Protein AF-A0A7X9XEC8-F1 (afdb_monomer)

Secondary structure (DSSP, 8-state):
------------------S------------THHHHHHHHHHTT-HHHHHHHHHHHHHHHHTTSTTTTTEEEEEEEETTEEEEEEEE-STTHHHHS-EEEEEEEE--GGGTT-SSHHHHHHHHHHTT--EEEEEEEEEEEETTEEEEEEEEEEEEEEPPPPPPPPP---EE-TTSS-EE--------

Mean predicted aligned error: 15.61 Å

Foldseek 3Di:
DDDDDDPPPPPPDPDDDPPPDPDDPDPDDDPCLVVVLVVCVVVVVPVVSVVSVVVVQVVQQQPPPPPPQKGWHWDQDPVGIDIDMDGNDPCQCVQFPKDKDWAWDDDPVCVVDPDVVVVLVCCQLVQHKDKIWTQWMWMTGHVHTPDIDGGRGIDIDGHDDDDDDDFDWDDDPPDPDIDRDDDDRPD

Sequence (187 aa):
MLKKKSSDQIAKNNIFGNHNINVQNSNITINKGMDEILELARNGNNESALRKIGMFQRSFTVMHPLYPYYKYNLKMNENGVSIGMTVNSKDALEKYPPHGKIRFKIPDEYKWAENFQELIRYGYEKQVAIELKAEYIKLWLGDYLVQDINDISKVKIIPKKFPDPIPMRFEFENTPFALKYLEMGLS

Nearest PDB structures (foldseek):
  1qm6-assembly1_A  TM=6.866E-01  e=5.985E+00  Clostridium perfringens
  7a0v-assembly1_C  TM=3.350E-01  e=2.312E+00  Homo sapiens
  8bek-assembly1_B  TM=2.905E-01  e=5.008E+00  Influenza A virus (A/Zhejiang/DTID-ZJU01/2013(H7N9))

Solvent-accessible surface area (backbone atoms only — not comparable to full-atom values): 11787 Å² total; per-residue (Å²): 138,83,84,79,79,79,85,78,81,72,81,80,78,86,76,85,65,88,91,76,68,88,80,70,90,72,83,78,82,79,78,60,68,60,60,54,34,54,51,29,45,74,70,68,39,49,68,63,22,50,53,50,52,54,50,51,52,55,55,52,22,61,65,32,91,57,46,77,30,32,27,40,42,81,47,76,55,98,93,43,78,44,81,47,75,44,82,61,42,86,62,27,56,75,73,29,39,76,48,72,52,73,43,71,49,80,50,79,94,55,63,86,45,93,46,72,65,52,49,53,49,50,20,41,65,69,69,36,70,45,80,35,30,29,54,32,42,36,34,27,41,39,94,46,77,76,43,80,46,66,70,41,80,71,43,75,49,72,48,73,77,77,78,81,82,71,86,42,73,50,72,48,89,97,51,98,56,64,49,68,70,65,86,80,76,77,127

pLDDT: mean 76.74, std 17.89, range [33.16, 93.0]

Structure (mmCIF, N/CA/C/O backbone):
data_AF-A0A7X9XEC8-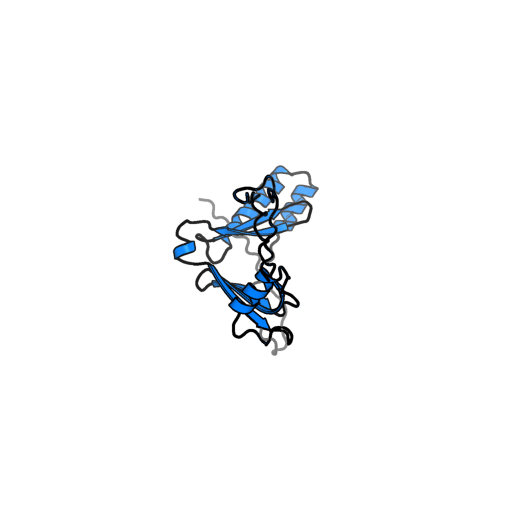F1
#
_entry.id   AF-A0A7X9XEC8-F1
#
loop_
_atom_site.group_PDB
_atom_site.id
_atom_site.type_symbol
_atom_site.label_atom_id
_atom_site.label_alt_id
_atom_site.label_comp_id
_atom_site.label_asym_id
_atom_site.label_entity_id
_atom_site.label_seq_id
_atom_site.pdbx_PDB_ins_code
_atom_site.Cartn_x
_atom_site.Cartn_y
_atom_site.Cartn_z
_atom_site.occupancy
_atom_site.B_iso_or_equiv
_atom_site.auth_seq_id
_atom_site.auth_comp_id
_atom_site.auth_asym_id
_atom_site.auth_atom_id
_atom_site.pdbx_PDB_model_num
ATOM 1 N N . MET A 1 1 ? -20.332 7.739 46.788 1.00 35.00 1 MET A N 1
ATOM 2 C CA . MET A 1 1 ? -19.468 6.805 46.028 1.00 35.00 1 MET A CA 1
ATOM 3 C C . MET A 1 1 ? -20.294 5.592 45.615 1.00 35.00 1 MET A C 1
ATOM 5 O O . MET A 1 1 ? -20.580 4.748 46.452 1.00 35.00 1 MET A O 1
ATOM 9 N N . LEU A 1 2 ? -20.740 5.533 44.358 1.00 34.62 2 LEU A N 1
ATOM 10 C CA . LEU A 1 2 ? -21.538 4.426 43.817 1.00 34.62 2 LEU A CA 1
ATOM 11 C C . LEU A 1 2 ? -20.612 3.482 43.040 1.00 34.62 2 LEU A C 1
ATOM 13 O O . LEU A 1 2 ? -20.071 3.857 42.001 1.00 34.62 2 LEU A O 1
ATOM 17 N N . LYS A 1 3 ? -20.397 2.268 43.563 1.00 33.16 3 LYS A N 1
ATOM 18 C CA . LYS A 1 3 ? -19.651 1.206 42.875 1.00 33.16 3 LYS A CA 1
ATOM 19 C C . LYS A 1 3 ? -20.450 0.742 41.652 1.00 33.16 3 LYS A C 1
ATOM 21 O O . LYS A 1 3 ? -21.505 0.129 41.791 1.00 33.16 3 LYS A O 1
ATOM 26 N N . LYS A 1 4 ? -19.931 1.024 40.456 1.00 34.22 4 LYS A N 1
ATOM 27 C CA . LYS A 1 4 ? -20.393 0.456 39.183 1.00 34.22 4 LYS A CA 1
ATOM 28 C C . LYS A 1 4 ? -20.091 -1.050 39.203 1.00 34.22 4 LYS A C 1
ATOM 30 O O . LYS A 1 4 ? -18.925 -1.432 39.212 1.00 34.22 4 LYS A O 1
ATOM 35 N N . LYS A 1 5 ? -21.121 -1.901 39.253 1.00 36.81 5 LYS A N 1
ATOM 36 C CA . LYS A 1 5 ? -20.983 -3.339 38.967 1.00 36.81 5 LYS A CA 1
ATOM 37 C C . LYS A 1 5 ? -20.614 -3.481 37.485 1.00 36.81 5 LYS A C 1
ATOM 39 O O . LYS A 1 5 ? -21.394 -3.036 36.645 1.00 36.81 5 LYS A O 1
ATOM 44 N N . SER A 1 6 ? -19.444 -4.048 37.171 1.00 34.88 6 SER A N 1
ATOM 45 C CA . SER A 1 6 ? -19.169 -4.522 35.810 1.00 34.88 6 SER A CA 1
ATOM 46 C C . SER A 1 6 ? -20.078 -5.720 35.550 1.00 34.88 6 SER A C 1
ATOM 48 O O . SER A 1 6 ? -20.218 -6.614 36.385 1.00 34.88 6 SER A O 1
ATOM 50 N N . SER A 1 7 ? -20.787 -5.690 34.429 1.00 39.41 7 SER A N 1
ATOM 51 C CA . SER A 1 7 ? -21.575 -6.815 33.945 1.00 39.41 7 SER A CA 1
ATOM 52 C C . SER A 1 7 ? -20.725 -7.597 32.950 1.00 39.41 7 SER A C 1
ATOM 54 O O . SER A 1 7 ? -20.981 -7.560 31.748 1.00 39.41 7 SER A O 1
ATOM 56 N N . ASP A 1 8 ? -19.695 -8.278 33.443 1.00 40.09 8 ASP A N 1
ATOM 57 C CA . ASP A 1 8 ? -18.980 -9.270 32.646 1.00 40.09 8 ASP A CA 1
ATOM 58 C C . ASP A 1 8 ? -19.820 -10.551 32.650 1.00 40.09 8 ASP A C 1
ATOM 60 O O . ASP A 1 8 ? -19.743 -11.377 33.562 1.00 40.09 8 ASP A O 1
ATOM 64 N N . GLN A 1 9 ? -20.696 -10.705 31.653 1.00 42.59 9 GLN A N 1
ATOM 65 C CA . GLN A 1 9 ? -21.304 -12.005 31.374 1.00 42.59 9 GLN A CA 1
ATOM 66 C C . GLN A 1 9 ? -20.237 -12.906 30.750 1.00 42.59 9 GLN A C 1
ATOM 68 O O . GLN A 1 9 ? -20.087 -12.984 29.534 1.00 42.59 9 GLN A O 1
ATOM 73 N N . ILE A 1 10 ? -19.490 -13.594 31.609 1.00 41.97 10 ILE A N 1
ATOM 74 C CA . ILE A 1 10 ? -18.672 -14.740 31.223 1.00 41.97 10 ILE A CA 1
ATOM 75 C C . ILE A 1 10 ? -19.655 -15.861 30.877 1.00 41.97 10 ILE A C 1
ATOM 77 O O . ILE A 1 10 ? -20.313 -16.409 31.765 1.00 41.97 10 ILE A O 1
ATOM 81 N N . ALA A 1 11 ? -19.800 -16.184 29.592 1.00 43.31 11 ALA A N 1
ATOM 82 C CA . ALA A 1 11 ? -20.536 -17.372 29.181 1.00 43.31 11 ALA A CA 1
ATOM 83 C C . ALA A 1 11 ? -19.822 -18.601 29.770 1.00 43.31 11 ALA A C 1
ATOM 85 O O . ALA A 1 11 ? -18.741 -18.980 29.324 1.00 43.31 11 ALA A O 1
ATOM 86 N N . LYS A 1 12 ? -20.399 -19.197 30.820 1.00 41.94 12 LYS A N 1
ATOM 87 C CA . LYS A 1 12 ? -19.918 -20.466 31.370 1.00 41.94 12 LYS A CA 1
ATOM 88 C C . LYS A 1 12 ? -20.235 -21.564 30.363 1.00 41.94 12 LYS A C 1
ATOM 90 O O . LYS A 1 12 ? -21.397 -21.890 30.137 1.00 41.94 12 LYS A O 1
ATOM 95 N N . ASN A 1 13 ? -19.194 -22.099 29.740 1.00 46.06 13 ASN A N 1
ATOM 96 C CA . ASN A 1 13 ? -19.307 -23.221 28.826 1.00 46.06 13 ASN A CA 1
ATOM 97 C C . ASN A 1 13 ? -19.502 -24.506 29.657 1.00 46.06 13 ASN A C 1
ATOM 99 O O . ASN A 1 13 ? -18.580 -24.934 30.342 1.00 46.06 13 ASN A O 1
ATOM 103 N N . ASN A 1 14 ? -20.705 -25.088 29.646 1.00 46.88 14 ASN A N 1
ATOM 104 C CA . ASN A 1 14 ? -21.060 -26.287 30.430 1.00 46.88 14 ASN A CA 1
ATOM 105 C C . ASN A 1 14 ? -20.796 -27.603 29.668 1.00 46.88 14 ASN A C 1
ATOM 107 O O . ASN A 1 14 ? -21.451 -28.615 29.918 1.00 46.88 14 ASN A O 1
ATOM 111 N N . ILE A 1 15 ? -19.867 -27.605 28.711 1.00 52.38 15 ILE A N 1
ATOM 112 C CA . ILE A 1 15 ? -19.540 -28.805 27.935 1.00 52.38 15 ILE A CA 1
ATOM 113 C C . ILE A 1 15 ? -18.478 -29.608 28.694 1.00 52.38 15 ILE A C 1
ATOM 115 O O . ILE A 1 15 ? -17.302 -29.247 28.711 1.00 52.38 15 ILE A O 1
ATOM 119 N N . PHE A 1 16 ? -18.891 -30.715 29.313 1.00 49.00 16 PHE A N 1
ATOM 120 C CA . PHE A 1 16 ? -17.976 -31.727 29.840 1.00 49.00 16 PHE A CA 1
ATOM 121 C C . PHE A 1 16 ? -17.452 -32.580 28.676 1.00 49.00 16 PHE A C 1
ATOM 123 O O . PHE A 1 16 ? -18.209 -33.309 28.038 1.00 49.00 16 PHE A O 1
ATOM 130 N N . GLY A 1 17 ? -16.163 -32.447 28.359 1.00 47.16 17 GLY A N 1
ATOM 131 C CA . GLY A 1 17 ? -15.502 -33.224 27.309 1.00 47.16 17 GLY A CA 1
ATOM 132 C C . GLY A 1 17 ? -15.062 -34.613 27.783 1.00 47.16 17 GLY A C 1
ATOM 133 O O . GLY A 1 17 ? -14.639 -34.787 28.924 1.00 47.16 17 GLY A O 1
ATOM 134 N N . ASN A 1 18 ? -15.082 -35.598 26.882 1.00 53.59 18 ASN A N 1
ATOM 135 C CA . ASN A 1 18 ? -14.567 -36.953 27.118 1.00 53.59 18 ASN A CA 1
ATOM 136 C C . ASN A 1 18 ? -13.027 -37.004 27.054 1.00 53.59 18 ASN A C 1
ATOM 138 O O . ASN A 1 18 ? -12.473 -37.592 26.131 1.00 53.59 18 ASN A O 1
ATOM 142 N N . HIS A 1 19 ? -12.340 -36.366 28.009 1.00 52.84 19 HIS A N 1
ATOM 143 C CA . HIS A 1 19 ? -10.893 -36.483 28.293 1.00 52.84 19 HIS A CA 1
ATOM 144 C C . HIS A 1 19 ? -9.895 -36.305 27.118 1.00 52.84 19 HIS A C 1
ATOM 146 O O . HIS A 1 19 ? -8.706 -36.527 27.306 1.00 52.84 19 HIS A O 1
ATOM 152 N N . ASN A 1 20 ? -10.336 -35.854 25.938 1.00 50.16 20 ASN A N 1
ATOM 153 C CA . ASN A 1 20 ? -9.499 -35.698 24.736 1.00 50.16 20 ASN A CA 1
ATOM 154 C C . ASN A 1 20 ? -9.638 -34.323 24.056 1.00 50.16 20 ASN A C 1
ATOM 156 O O . ASN A 1 20 ? -9.248 -34.147 22.904 1.00 50.16 20 ASN A O 1
ATOM 160 N N . ILE A 1 21 ? -10.200 -33.332 24.753 1.00 47.94 21 ILE A N 1
ATOM 161 C CA . ILE A 1 21 ? -10.372 -31.974 24.226 1.00 47.94 21 ILE A CA 1
ATOM 162 C C . ILE A 1 21 ? -9.407 -31.057 24.971 1.00 47.94 21 ILE A C 1
ATOM 164 O O . ILE A 1 21 ? -9.593 -30.773 26.152 1.00 47.94 21 ILE A O 1
ATOM 168 N N . ASN A 1 22 ? -8.370 -30.594 24.275 1.00 46.25 22 ASN A N 1
ATOM 169 C CA . ASN A 1 22 ? -7.523 -29.505 24.742 1.00 46.25 22 ASN A CA 1
ATOM 170 C C . ASN A 1 22 ? -8.367 -28.220 24.702 1.00 46.25 22 ASN A C 1
ATOM 172 O O . ASN A 1 22 ? -8.530 -27.610 23.644 1.00 46.25 22 ASN A O 1
ATOM 176 N N . VAL A 1 23 ? -9.006 -27.873 25.823 1.00 49.38 23 VAL A N 1
ATOM 177 C CA . VAL A 1 23 ? -9.825 -26.661 25.938 1.00 49.38 23 VAL A CA 1
ATOM 178 C C . VAL A 1 23 ? -8.883 -25.463 25.913 1.00 49.38 23 VAL A C 1
ATOM 180 O O . VAL A 1 23 ? -8.323 -25.062 26.931 1.00 49.38 23 VAL A O 1
ATOM 183 N N . GLN A 1 24 ? -8.686 -24.893 24.727 1.00 49.34 24 GLN A N 1
ATOM 184 C CA . GLN A 1 24 ? -8.071 -23.582 24.606 1.00 49.34 24 GLN A CA 1
ATOM 185 C C . GLN A 1 24 ? -9.041 -22.549 25.182 1.00 49.34 24 GLN A C 1
ATOM 187 O O . GLN A 1 24 ? -10.206 -22.492 24.789 1.00 49.34 24 GLN A O 1
ATOM 192 N N . ASN A 1 25 ? -8.561 -21.732 26.121 1.00 40.31 25 ASN A N 1
ATOM 193 C CA . ASN A 1 25 ? -9.282 -20.570 26.634 1.00 40.31 25 ASN A CA 1
ATOM 194 C C . ASN A 1 25 ? -9.458 -19.539 25.509 1.00 40.31 25 ASN A C 1
ATOM 196 O O . ASN A 1 25 ? -8.691 -18.586 25.388 1.00 40.31 25 ASN A O 1
ATOM 200 N N . SER A 1 26 ? -10.457 -19.738 24.655 1.00 40.81 26 SER A N 1
ATOM 201 C CA . SER A 1 26 ? -10.857 -18.755 23.658 1.00 40.81 26 SER A CA 1
ATOM 202 C C . SER A 1 26 ? -11.708 -17.685 24.338 1.00 40.81 26 SER A C 1
ATOM 204 O O . SER A 1 26 ? -12.857 -17.926 24.703 1.00 40.81 26 SER A O 1
ATOM 206 N N . ASN A 1 27 ? -11.157 -16.483 24.500 1.00 41.94 27 ASN A N 1
ATOM 207 C CA . ASN A 1 27 ? -11.950 -15.309 24.853 1.00 41.94 27 ASN A CA 1
ATOM 208 C C . ASN A 1 27 ? -12.771 -14.888 23.628 1.00 41.94 27 ASN A C 1
ATOM 210 O O . ASN A 1 27 ? -12.276 -14.195 22.742 1.00 41.94 27 ASN A O 1
ATOM 214 N N . ILE A 1 28 ? -14.028 -15.327 23.563 1.00 46.12 28 ILE A N 1
ATOM 215 C CA . ILE A 1 28 ? -14.977 -14.876 22.542 1.00 46.12 28 ILE A CA 1
ATOM 216 C C . ILE A 1 28 ? -15.564 -13.541 23.007 1.00 46.12 28 ILE A C 1
ATOM 218 O O . ILE A 1 28 ? -16.459 -13.495 23.850 1.00 46.12 28 ILE A O 1
ATOM 222 N N . THR A 1 29 ? -15.064 -12.433 22.463 1.00 46.38 29 THR A N 1
ATOM 223 C CA . THR A 1 29 ? -15.676 -11.115 22.663 1.00 46.38 29 THR A CA 1
ATOM 224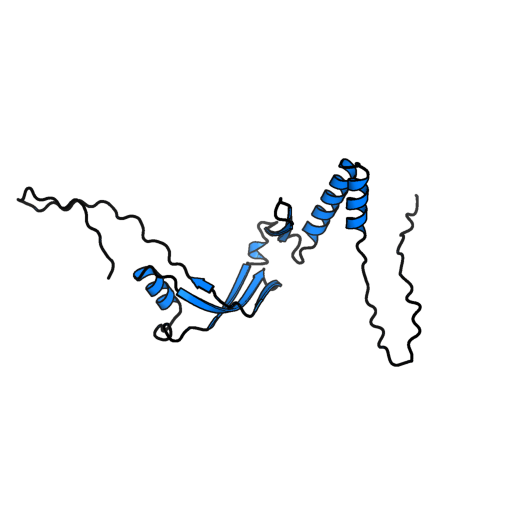 C C . THR A 1 29 ? -16.834 -10.941 21.682 1.00 46.38 29 THR A C 1
ATOM 226 O O . THR A 1 29 ? -16.629 -10.632 20.511 1.00 46.38 29 THR A O 1
ATOM 229 N N . ILE A 1 30 ? -18.068 -11.136 22.152 1.00 51.50 30 ILE A N 1
ATOM 230 C CA . ILE A 1 30 ? -19.276 -10.869 21.359 1.00 51.50 30 ILE A CA 1
ATOM 231 C C . ILE A 1 30 ? -19.538 -9.359 21.371 1.00 51.50 30 ILE A C 1
ATOM 233 O O . ILE A 1 30 ? -19.954 -8.797 22.385 1.00 51.50 30 ILE A O 1
ATOM 237 N N . ASN A 1 31 ? -19.294 -8.687 20.246 1.00 56.56 31 ASN A N 1
ATOM 238 C CA . ASN A 1 31 ? -19.542 -7.255 20.113 1.00 56.56 31 ASN A CA 1
ATOM 239 C C . ASN A 1 31 ? -21.019 -6.986 19.766 1.00 56.56 31 ASN A C 1
ATOM 241 O O . ASN A 1 31 ? -21.389 -6.952 18.598 1.00 56.56 31 ASN A O 1
ATOM 245 N N . LYS A 1 32 ? -21.859 -6.774 20.788 1.00 63.31 32 LYS A N 1
ATOM 246 C CA . LYS A 1 32 ? -23.290 -6.427 20.636 1.00 63.31 32 LYS A CA 1
ATOM 247 C C . LYS A 1 32 ? -23.544 -4.962 20.246 1.00 63.31 32 LYS A C 1
ATOM 249 O O . LYS A 1 32 ? -24.689 -4.551 20.091 1.00 63.31 32 LYS A O 1
ATOM 254 N N . GLY A 1 33 ? -22.495 -4.149 20.101 1.00 70.38 33 GLY A N 1
ATOM 255 C CA . GLY A 1 33 ? -22.638 -2.710 19.868 1.00 70.38 33 GLY A CA 1
ATOM 256 C C . GLY A 1 33 ? -23.338 -2.363 18.552 1.00 70.38 33 GLY A C 1
ATOM 257 O O . GLY A 1 33 ? -24.011 -1.338 18.481 1.00 70.38 33 GLY A O 1
ATOM 258 N N . MET A 1 34 ? -23.212 -3.216 17.529 1.00 76.19 34 MET A N 1
ATOM 259 C CA . MET A 1 34 ? -23.881 -3.005 16.242 1.00 76.19 34 MET A CA 1
ATOM 260 C C . MET A 1 34 ? -25.388 -3.282 16.326 1.00 76.19 34 MET A C 1
ATOM 262 O O . MET A 1 34 ? -26.175 -2.505 15.791 1.00 76.19 34 MET A O 1
ATOM 266 N N . ASP A 1 35 ? -25.796 -4.325 17.051 1.00 81.62 35 ASP A N 1
ATOM 267 C CA . ASP A 1 35 ? -27.211 -4.673 17.224 1.00 81.62 35 ASP A CA 1
ATOM 268 C C . ASP A 1 35 ? -27.973 -3.550 17.937 1.00 81.62 35 ASP A C 1
ATOM 270 O O . ASP A 1 35 ? -29.056 -3.159 17.507 1.00 81.62 35 ASP A O 1
ATOM 274 N N . GLU A 1 36 ? -27.360 -2.946 18.959 1.00 83.81 36 GLU A N 1
ATOM 275 C CA . GLU A 1 36 ? -27.936 -1.798 19.669 1.00 83.81 36 GLU A CA 1
ATOM 276 C C . GLU A 1 36 ? -28.083 -0.555 18.774 1.00 83.81 36 GLU A C 1
ATOM 278 O O . GLU A 1 36 ? -29.041 0.205 18.916 1.00 83.81 36 GLU A O 1
ATOM 283 N N . ILE A 1 37 ? -27.140 -0.316 17.855 1.00 85.19 37 ILE A N 1
ATOM 284 C CA . ILE A 1 37 ? -27.237 0.788 16.886 1.00 85.19 37 ILE A CA 1
ATOM 285 C C . ILE A 1 37 ? -28.407 0.540 15.928 1.00 85.19 37 ILE A C 1
ATOM 287 O O . ILE A 1 37 ? -29.194 1.455 15.674 1.00 85.19 37 ILE A O 1
ATOM 291 N N . LEU A 1 38 ? -28.537 -0.691 15.423 1.00 85.06 38 LEU A N 1
ATOM 292 C CA . LEU A 1 38 ? -29.616 -1.083 14.516 1.00 85.06 38 LEU A CA 1
ATOM 293 C C . LEU A 1 38 ? -30.987 -1.004 15.194 1.00 85.06 38 LEU A C 1
ATOM 295 O O . LEU A 1 38 ? -31.946 -0.548 14.576 1.00 85.06 38 LEU A O 1
ATOM 299 N N . GLU A 1 39 ? -31.088 -1.402 16.460 1.00 89.62 39 GLU A N 1
ATOM 300 C CA . GLU A 1 39 ? -32.323 -1.305 17.240 1.00 89.62 39 GLU A CA 1
ATOM 301 C C . GLU A 1 39 ? -32.741 0.156 17.469 1.00 89.62 39 GLU A C 1
ATOM 303 O O . GLU A 1 39 ? -33.892 0.516 17.226 1.00 89.62 39 GLU A O 1
ATOM 308 N N . LEU A 1 40 ? -31.801 1.032 17.845 1.00 88.88 40 LEU A N 1
ATOM 309 C CA . LEU A 1 40 ? -32.074 2.465 18.006 1.00 88.88 40 LEU A CA 1
ATOM 310 C C . LEU A 1 40 ? -32.531 3.123 16.699 1.00 88.88 40 LEU A C 1
ATOM 312 O O . LEU A 1 40 ? -33.451 3.940 16.727 1.00 88.88 40 LEU A O 1
ATOM 316 N N . ALA A 1 41 ? -31.926 2.748 15.569 1.00 85.81 41 ALA A N 1
ATOM 317 C CA . ALA A 1 41 ? -32.325 3.234 14.252 1.00 85.81 41 ALA A CA 1
ATOM 318 C C . ALA A 1 41 ? -33.727 2.735 13.856 1.00 85.81 41 ALA A C 1
ATOM 320 O O . ALA A 1 41 ? -34.554 3.525 13.405 1.00 85.81 41 ALA A O 1
ATOM 321 N N . ARG A 1 42 ? -34.034 1.447 14.082 1.00 89.69 42 ARG A N 1
ATOM 322 C CA . ARG A 1 42 ? -35.371 0.869 13.834 1.00 89.69 42 ARG A CA 1
ATOM 323 C C . ARG A 1 42 ? -36.460 1.534 14.672 1.00 89.69 42 ARG A C 1
ATOM 325 O O . ARG A 1 42 ? -37.563 1.738 14.179 1.00 89.69 42 ARG A O 1
ATOM 332 N N . ASN A 1 43 ? -36.131 1.916 15.902 1.00 92.75 43 ASN A N 1
ATOM 333 C CA . ASN A 1 43 ? -37.042 2.601 16.817 1.00 92.75 43 ASN A CA 1
ATOM 334 C C . ASN A 1 43 ? -37.151 4.118 16.548 1.00 92.75 43 ASN A C 1
ATOM 336 O O . ASN A 1 43 ? -37.761 4.836 17.337 1.00 92.75 43 ASN A O 1
ATOM 340 N N . GLY A 1 44 ? -36.536 4.632 15.473 1.00 90.62 44 GLY A N 1
ATOM 341 C CA . GLY A 1 44 ? -36.570 6.049 15.096 1.00 90.62 44 GLY A CA 1
ATOM 342 C C . GLY A 1 44 ? -35.710 6.973 15.967 1.00 90.62 44 GLY A C 1
ATOM 343 O O . GLY A 1 44 ? -35.713 8.188 15.766 1.00 90.62 44 GLY A O 1
ATOM 344 N N . ASN A 1 45 ? -34.934 6.435 16.915 1.00 93.00 45 ASN A N 1
ATOM 345 C CA . ASN A 1 45 ? -34.033 7.207 17.775 1.00 93.00 45 ASN A CA 1
ATOM 346 C C . ASN A 1 45 ? -32.685 7.454 17.078 1.00 93.00 45 ASN A C 1
ATOM 348 O O . ASN A 1 45 ? -31.623 6.971 17.490 1.00 93.00 45 ASN A O 1
ATOM 352 N N . ASN A 1 46 ? -32.748 8.228 15.996 1.00 89.31 46 ASN A N 1
ATOM 353 C CA . ASN A 1 46 ? -31.612 8.488 15.116 1.00 89.31 46 ASN A CA 1
ATOM 354 C C . ASN A 1 46 ? -30.463 9.206 15.840 1.00 89.31 46 ASN A C 1
ATOM 356 O O . ASN A 1 46 ? -29.300 8.888 15.609 1.00 89.31 46 ASN A O 1
ATOM 360 N N . GLU A 1 47 ? -30.761 10.124 16.763 1.00 90.88 47 GLU A N 1
ATOM 361 C CA . GLU A 1 47 ? -29.736 10.862 17.511 1.00 90.88 47 GLU A CA 1
ATOM 362 C C . GLU A 1 47 ? -28.881 9.931 18.388 1.00 90.88 47 GLU A C 1
ATOM 364 O O . GLU A 1 47 ? -27.647 9.996 18.376 1.00 90.88 47 GLU A O 1
ATOM 369 N N . SER A 1 48 ? -29.515 9.012 19.123 1.00 88.31 48 SER A N 1
ATOM 370 C CA . SER A 1 48 ? -28.777 8.059 19.961 1.00 88.31 48 SER A CA 1
ATOM 371 C C . SER A 1 48 ? -28.016 7.031 19.129 1.00 88.31 48 SER A C 1
ATOM 373 O O . SER A 1 48 ? -26.897 6.667 19.505 1.00 88.31 48 SER A O 1
ATOM 375 N N . ALA A 1 49 ? -28.581 6.602 17.996 1.00 87.06 49 ALA A N 1
ATOM 376 C CA . ALA A 1 49 ? -27.891 5.737 17.044 1.00 87.06 49 ALA A CA 1
ATOM 377 C C . ALA A 1 49 ? -26.621 6.420 16.502 1.00 87.06 49 ALA A C 1
ATOM 379 O O . ALA A 1 49 ? -25.529 5.858 16.601 1.00 87.06 49 ALA A O 1
ATOM 380 N N . LEU A 1 50 ? -26.726 7.673 16.043 1.00 87.06 50 LEU A N 1
ATOM 381 C CA . LEU A 1 50 ? -25.591 8.465 15.555 1.00 87.06 50 LEU A CA 1
ATOM 382 C C . LEU A 1 50 ? -24.525 8.687 16.632 1.00 87.06 50 LEU A C 1
ATOM 384 O O . LEU A 1 50 ? -23.330 8.553 16.362 1.00 87.06 50 LEU A O 1
ATOM 388 N N . ARG A 1 51 ? -24.927 8.963 17.879 1.00 89.75 51 ARG A N 1
ATOM 389 C CA . ARG A 1 51 ? -23.981 9.111 18.996 1.00 89.75 51 ARG A CA 1
ATOM 390 C C . ARG A 1 51 ? -23.174 7.832 19.226 1.00 89.75 51 ARG A C 1
ATOM 392 O O . ARG A 1 51 ? -21.957 7.910 19.414 1.00 89.75 51 ARG A O 1
ATOM 399 N N . LYS A 1 52 ? -23.826 6.663 19.195 1.00 87.75 52 LYS A N 1
ATOM 400 C CA . LYS A 1 52 ? -23.147 5.363 19.326 1.00 87.75 52 LYS A CA 1
ATOM 401 C C . LYS A 1 52 ? -22.234 5.070 18.136 1.00 87.75 52 LYS A C 1
ATOM 403 O O . LYS A 1 52 ? -21.108 4.636 18.362 1.00 87.75 52 LYS A O 1
ATOM 408 N N . ILE A 1 53 ? -22.653 5.386 16.909 1.00 86.38 53 ILE A N 1
ATOM 409 C CA . ILE A 1 53 ? -21.796 5.285 15.715 1.00 86.38 53 ILE A CA 1
ATOM 410 C C . ILE A 1 53 ? -20.541 6.153 15.879 1.00 86.38 53 ILE A C 1
ATOM 412 O O . ILE A 1 53 ? -19.428 5.679 15.664 1.00 86.38 53 ILE A O 1
ATOM 416 N N . GLY A 1 54 ? -20.686 7.395 16.349 1.00 86.62 54 GLY A N 1
ATOM 417 C CA . GLY A 1 54 ? -19.548 8.279 16.607 1.00 86.62 54 GLY A CA 1
ATOM 418 C C . GLY A 1 54 ? -18.612 7.759 17.704 1.00 86.62 54 GLY A C 1
ATOM 419 O O . GLY A 1 54 ? -17.393 7.903 17.605 1.00 86.62 54 GLY A O 1
ATOM 420 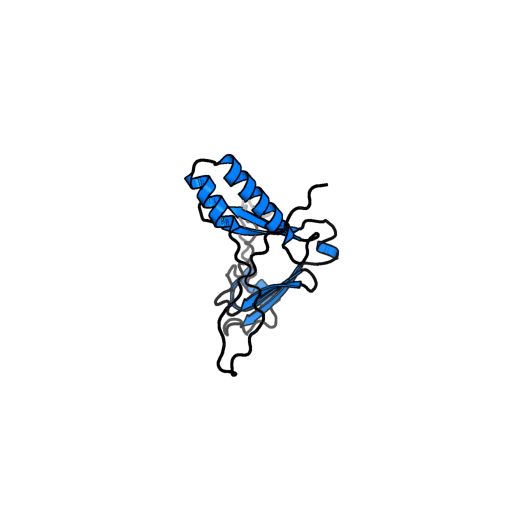N N . MET A 1 55 ? -19.150 7.121 18.750 1.00 87.06 55 MET A N 1
ATOM 421 C CA . MET A 1 55 ? -18.331 6.438 19.760 1.00 87.06 55 MET A CA 1
ATOM 422 C C . MET A 1 55 ? -17.566 5.262 19.156 1.00 87.06 55 MET A C 1
ATOM 424 O O . MET A 1 55 ? -16.360 5.165 19.367 1.00 87.06 55 MET A O 1
ATOM 428 N N . PHE A 1 56 ? -18.240 4.429 18.366 1.00 85.31 56 PHE A N 1
ATOM 429 C CA . PHE A 1 56 ? -17.619 3.313 17.664 1.00 85.31 56 PHE A CA 1
ATOM 430 C C . PHE A 1 56 ? -16.487 3.789 16.749 1.00 85.31 56 PHE A C 1
ATOM 432 O O . PHE A 1 56 ? -15.379 3.270 16.834 1.00 85.31 56 PHE A O 1
ATOM 439 N N . GLN A 1 57 ? -16.714 4.833 15.949 1.00 84.06 57 GLN A N 1
ATOM 440 C CA . GLN A 1 57 ? -15.696 5.395 15.062 1.00 84.06 57 GLN A CA 1
ATOM 441 C C . GLN A 1 57 ? -14.470 5.909 15.831 1.00 84.06 57 GLN A C 1
ATOM 443 O O . GLN A 1 57 ? -13.336 5.655 15.422 1.00 84.06 57 GLN A O 1
ATOM 448 N N . ARG A 1 58 ? -14.668 6.589 16.970 1.00 85.69 58 ARG A N 1
ATOM 449 C CA . ARG A 1 58 ? -13.560 7.045 17.829 1.00 85.69 58 ARG A CA 1
ATOM 450 C C . ARG A 1 58 ? -12.780 5.878 18.425 1.00 85.69 58 ARG A C 1
ATOM 452 O O . ARG A 1 58 ? -11.555 5.904 18.409 1.00 85.69 58 ARG A O 1
ATOM 459 N N . SER A 1 59 ? -13.473 4.852 18.912 1.00 85.75 59 SER A N 1
ATOM 460 C CA . SER A 1 59 ? -12.827 3.644 19.431 1.00 85.75 59 SER A CA 1
ATOM 461 C C . SER A 1 59 ? -12.052 2.911 18.338 1.00 85.75 59 SER A C 1
ATOM 463 O O . SER A 1 59 ? -10.910 2.531 18.556 1.00 85.75 59 SER A O 1
ATOM 465 N N . PHE A 1 60 ? -12.625 2.783 17.144 1.00 84.75 60 PHE A N 1
ATOM 466 C CA . PHE A 1 60 ? -11.975 2.156 15.997 1.00 84.75 60 PHE A CA 1
ATOM 467 C C . PHE A 1 60 ? -10.712 2.909 15.554 1.00 84.75 60 PHE A C 1
ATOM 469 O O . PHE A 1 60 ? -9.699 2.302 15.224 1.00 84.75 60 PHE A O 1
ATOM 476 N N . THR A 1 61 ? -10.741 4.242 15.615 1.00 84.88 61 THR A N 1
ATOM 477 C CA . THR A 1 61 ? -9.603 5.105 15.260 1.00 84.88 61 THR A CA 1
ATOM 478 C C . THR A 1 61 ? -8.344 4.760 16.063 1.00 84.88 61 THR A C 1
ATOM 480 O O . THR A 1 61 ? -7.250 4.705 15.499 1.00 84.88 61 THR A O 1
ATOM 483 N N . VAL A 1 62 ? -8.495 4.498 17.366 1.00 86.81 62 VAL A N 1
ATOM 484 C CA . VAL A 1 62 ? -7.376 4.235 18.288 1.00 86.81 62 VAL A CA 1
ATOM 485 C C . VAL A 1 62 ? -6.949 2.766 18.336 1.00 86.81 62 VAL A C 1
ATOM 487 O O . VAL A 1 62 ? -5.971 2.445 19.000 1.00 86.81 62 VAL A O 1
ATOM 490 N N . MET A 1 63 ? -7.650 1.872 17.630 1.00 86.75 63 MET A N 1
ATOM 491 C CA . MET A 1 63 ? -7.298 0.446 17.551 1.00 86.75 63 MET A CA 1
ATOM 492 C C . MET A 1 63 ? -6.100 0.166 16.637 1.00 86.75 63 MET A C 1
ATOM 494 O O . MET A 1 63 ? -5.654 -0.976 16.558 1.00 86.75 63 MET A O 1
ATOM 498 N N . HIS A 1 64 ? -5.574 1.173 15.932 1.00 87.31 64 HIS A N 1
ATOM 499 C CA . HIS A 1 64 ? -4.375 0.990 15.123 1.00 87.31 64 HIS A CA 1
ATOM 500 C C . HIS A 1 64 ? -3.184 0.605 16.021 1.00 87.31 64 HIS A C 1
ATOM 502 O O . HIS A 1 64 ? -2.909 1.332 16.976 1.00 87.31 64 HIS A O 1
ATOM 508 N N . PRO A 1 65 ? -2.422 -0.466 15.721 1.00 87.44 65 PRO A N 1
ATOM 509 C CA . PRO A 1 65 ? -1.331 -0.920 16.596 1.00 87.44 65 PRO A CA 1
ATOM 510 C C . PRO A 1 65 ? -0.234 0.120 16.843 1.00 87.44 65 PRO A C 1
ATOM 512 O O . PRO A 1 65 ? 0.388 0.132 17.897 1.00 87.44 65 PRO A O 1
ATOM 515 N N . LEU A 1 66 ? -0.029 1.024 15.881 1.00 89.19 66 LEU A N 1
ATOM 516 C CA . LEU A 1 66 ? 0.890 2.165 15.989 1.00 89.19 66 LEU A CA 1
ATOM 517 C C . LEU A 1 66 ? 0.236 3.473 16.479 1.00 89.19 66 LEU A C 1
ATOM 519 O O . LEU A 1 66 ? 0.772 4.553 16.233 1.00 89.19 66 LEU A O 1
ATOM 523 N N . TYR A 1 67 ? -0.931 3.434 17.122 1.00 88.31 67 TYR A N 1
ATOM 524 C CA . TYR A 1 67 ? -1.482 4.622 17.782 1.00 88.31 67 TYR A CA 1
ATOM 525 C C . TYR A 1 67 ? -0.543 5.061 18.933 1.00 88.31 67 TYR A C 1
ATOM 527 O O . TYR A 1 67 ? -0.068 4.200 19.671 1.00 88.31 67 TYR A O 1
ATOM 535 N N . PRO A 1 68 ? -0.233 6.364 19.121 1.00 91.00 68 PRO A N 1
ATOM 536 C CA . PRO A 1 68 ? -0.884 7.547 18.548 1.00 91.00 68 PRO A CA 1
ATOM 537 C C . PRO A 1 68 ? -0.323 8.045 17.207 1.00 91.00 68 PRO A C 1
ATOM 539 O O . PRO A 1 68 ? -0.804 9.063 16.712 1.00 91.00 68 PRO A O 1
ATOM 542 N N . TYR A 1 69 ? 0.666 7.378 16.609 1.00 91.50 69 TYR A N 1
ATOM 543 C CA . TYR A 1 69 ? 1.352 7.835 15.391 1.00 91.50 69 TYR A CA 1
ATOM 544 C C . TYR A 1 69 ? 0.532 7.626 14.120 1.00 91.50 69 TYR A C 1
ATOM 546 O O . TYR A 1 69 ? 0.498 8.496 13.251 1.00 91.50 69 TYR A O 1
ATOM 554 N N . TYR A 1 70 ? -0.168 6.498 14.038 1.00 89.81 70 TYR A N 1
ATOM 555 C CA . TYR A 1 70 ? -1.099 6.181 12.959 1.00 89.81 70 TYR A CA 1
ATOM 556 C C . TYR A 1 70 ? -2.476 5.895 13.536 1.00 89.81 70 TYR A C 1
ATOM 558 O O . TYR A 1 70 ? -2.609 5.412 14.661 1.00 89.81 70 TYR A O 1
ATOM 566 N N . LYS A 1 71 ? -3.509 6.198 12.753 1.00 90.50 71 LYS A N 1
ATOM 567 C CA . LYS A 1 71 ? -4.896 5.919 13.114 1.00 90.50 71 LYS A CA 1
ATOM 568 C C . LYS A 1 71 ? -5.665 5.340 11.941 1.00 90.50 71 LYS A C 1
ATOM 570 O O . LYS A 1 71 ? -5.413 5.702 10.786 1.00 90.50 71 LYS A O 1
ATOM 575 N N . TYR A 1 72 ? -6.637 4.490 12.249 1.00 88.44 72 TYR A N 1
ATOM 576 C CA . TYR A 1 72 ? -7.629 4.098 11.259 1.00 88.44 72 TYR A CA 1
ATOM 577 C C . TYR A 1 72 ? -8.627 5.234 11.034 1.00 88.44 72 TYR A C 1
ATOM 579 O O . TYR A 1 72 ? -8.956 5.992 11.945 1.00 88.44 72 TYR A O 1
ATOM 587 N N . ASN A 1 73 ? -9.122 5.344 9.807 1.00 84.69 73 ASN A N 1
ATOM 588 C CA . ASN A 1 73 ? -10.195 6.246 9.433 1.00 84.69 73 ASN A CA 1
ATOM 589 C C . ASN A 1 73 ? -11.287 5.436 8.746 1.00 84.69 73 ASN A C 1
ATOM 591 O O . ASN A 1 73 ? -11.072 4.875 7.675 1.00 84.69 73 ASN A O 1
ATOM 595 N N . LEU A 1 74 ? -12.456 5.371 9.366 1.00 83.19 74 LEU A N 1
ATOM 596 C CA . LEU A 1 74 ? -13.590 4.657 8.814 1.00 83.19 74 LEU A CA 1
ATOM 597 C C . LEU A 1 74 ? -14.419 5.624 7.963 1.00 83.19 74 LEU A C 1
ATOM 599 O O . LEU A 1 74 ? -14.969 6.596 8.481 1.00 83.19 74 LEU A O 1
ATOM 603 N N . LYS A 1 75 ? -14.479 5.370 6.654 1.00 80.62 75 LYS A N 1
ATOM 604 C CA . LYS A 1 75 ? -15.255 6.153 5.688 1.00 80.62 75 LYS A CA 1
ATOM 605 C C . LYS A 1 75 ? -16.460 5.336 5.244 1.00 80.62 75 LYS A C 1
ATOM 607 O O . LYS A 1 75 ? -16.301 4.293 4.612 1.00 80.62 75 LYS A O 1
ATOM 612 N N . MET A 1 76 ? -17.650 5.824 5.572 1.00 78.12 76 MET A N 1
ATOM 613 C CA . MET A 1 76 ? -18.918 5.253 5.123 1.00 78.12 76 MET A CA 1
ATOM 614 C C . MET A 1 76 ? -19.435 6.070 3.935 1.00 78.12 76 MET A C 1
ATOM 616 O O . MET A 1 76 ? -19.471 7.298 4.011 1.00 78.12 76 MET A O 1
ATOM 620 N N . ASN A 1 77 ? -19.804 5.406 2.844 1.00 78.50 77 ASN A N 1
ATOM 621 C CA . ASN A 1 77 ? -20.472 6.004 1.691 1.00 78.50 77 ASN A CA 1
ATOM 622 C C . ASN A 1 77 ? -21.583 5.071 1.180 1.00 78.50 77 ASN A C 1
ATOM 624 O O . ASN A 1 77 ? -21.808 3.997 1.735 1.00 78.50 77 ASN A O 1
ATOM 628 N N . GLU A 1 78 ? -22.276 5.479 0.117 1.00 76.81 78 GLU A N 1
ATOM 629 C CA . GLU A 1 78 ? -23.365 4.698 -0.494 1.00 76.81 78 GLU A CA 1
ATOM 630 C C . GLU A 1 78 ? -22.912 3.312 -0.986 1.00 76.81 78 GLU A C 1
ATOM 632 O O . GLU A 1 78 ? -23.698 2.370 -0.995 1.00 76.81 78 GLU A O 1
ATOM 637 N N . ASN A 1 79 ? -21.626 3.161 -1.318 1.00 76.31 79 ASN A N 1
ATOM 638 C CA . ASN A 1 79 ? -21.029 1.908 -1.785 1.00 76.31 79 ASN A CA 1
ATOM 639 C C . ASN A 1 79 ? -20.535 1.009 -0.635 1.00 76.31 79 ASN A C 1
ATOM 641 O O . ASN A 1 79 ? -19.983 -0.062 -0.888 1.00 76.31 79 ASN A O 1
ATOM 645 N N . GLY A 1 80 ? -20.706 1.434 0.621 1.00 75.69 80 GLY A N 1
ATOM 646 C CA . GLY A 1 80 ? -20.364 0.665 1.812 1.00 75.69 80 GLY A CA 1
ATOM 647 C C . GLY A 1 80 ? -19.341 1.343 2.724 1.00 75.69 80 GLY A C 1
ATOM 648 O O . GLY A 1 80 ? -19.248 2.567 2.826 1.00 75.69 80 GLY A O 1
ATOM 649 N N . VAL A 1 81 ? -18.587 0.519 3.453 1.00 77.44 81 VAL A N 1
ATOM 650 C CA . VAL A 1 81 ? -17.616 0.973 4.456 1.00 77.44 81 VAL A CA 1
ATOM 651 C C . VAL A 1 81 ? -16.205 0.667 3.979 1.00 77.44 81 VAL A C 1
ATOM 653 O O . VAL A 1 81 ? -15.874 -0.473 3.669 1.00 77.44 81 VAL A O 1
ATOM 656 N N . SER A 1 82 ? -15.357 1.692 3.967 1.00 79.06 82 SER A N 1
ATOM 657 C CA . SER A 1 82 ? -13.928 1.569 3.693 1.00 79.06 82 SER A CA 1
ATOM 658 C C . SER A 1 82 ? -13.117 1.953 4.924 1.00 79.06 82 SER A C 1
ATOM 660 O O . SER A 1 82 ? -13.447 2.896 5.650 1.00 79.06 82 SER A O 1
ATOM 662 N N . ILE A 1 83 ? -12.041 1.207 5.161 1.00 81.06 83 ILE A N 1
ATOM 663 C CA . ILE A 1 83 ? -11.073 1.493 6.216 1.00 81.06 83 ILE A CA 1
ATOM 664 C C . ILE A 1 83 ? -9.853 2.119 5.549 1.00 81.06 83 ILE A C 1
ATOM 666 O O . ILE A 1 83 ? -9.154 1.479 4.769 1.00 81.06 83 ILE A O 1
ATOM 670 N N . GLY A 1 84 ? -9.620 3.392 5.841 1.00 81.25 84 GLY A N 1
ATOM 671 C CA . GLY A 1 84 ? -8.395 4.099 5.507 1.00 81.25 84 GLY A CA 1
ATOM 672 C C . GLY A 1 84 ? -7.432 4.140 6.688 1.00 81.25 84 GLY A C 1
ATOM 673 O O . GLY A 1 84 ? -7.798 3.882 7.835 1.00 81.25 84 GLY A O 1
ATOM 674 N N . MET A 1 85 ? -6.199 4.537 6.407 1.00 86.00 85 MET A N 1
ATOM 675 C CA . MET A 1 85 ? -5.170 4.808 7.405 1.00 86.00 85 MET A CA 1
ATOM 676 C C . MET A 1 85 ? -4.674 6.241 7.224 1.00 86.00 85 MET A C 1
ATOM 678 O O . MET A 1 85 ? -4.630 6.757 6.106 1.00 86.00 85 MET A O 1
ATOM 682 N N . THR A 1 86 ? -4.346 6.925 8.315 1.00 86.44 86 THR A N 1
ATOM 683 C CA . THR A 1 86 ? -3.830 8.296 8.253 1.00 86.44 86 THR A CA 1
ATOM 684 C C . THR A 1 86 ? -2.728 8.498 9.278 1.00 86.44 86 THR A C 1
ATOM 686 O O . THR A 1 86 ? -2.826 8.033 10.416 1.00 86.44 86 THR A O 1
ATOM 689 N N . VAL A 1 87 ? -1.691 9.222 8.863 1.00 89.69 87 VAL A N 1
ATOM 690 C CA . VAL A 1 87 ? -0.632 9.703 9.746 1.00 89.69 87 VAL A CA 1
ATOM 691 C C . VAL A 1 87 ? -1.239 10.702 10.729 1.00 89.69 87 VAL A C 1
ATOM 693 O O . VAL A 1 87 ? -1.902 11.658 10.328 1.00 89.69 87 VAL A O 1
ATOM 696 N N . ASN A 1 88 ? -1.057 10.463 12.022 1.00 87.50 88 ASN A N 1
ATOM 697 C CA . ASN A 1 88 ? -1.661 11.259 13.088 1.00 87.50 88 ASN A CA 1
ATOM 698 C C . ASN A 1 88 ? -0.652 12.172 13.803 1.00 87.50 88 ASN A C 1
ATOM 700 O O . ASN A 1 88 ? -1.066 13.045 14.561 1.00 87.50 88 ASN A O 1
ATOM 704 N N . SER A 1 89 ? 0.648 12.015 13.539 1.00 87.19 89 SER A N 1
ATOM 705 C CA . SER A 1 89 ? 1.701 12.857 14.107 1.00 87.19 89 SER A CA 1
ATOM 706 C C . SER A 1 89 ? 2.819 13.139 13.105 1.00 87.19 89 SER A C 1
ATOM 708 O O . SER A 1 89 ? 3.089 12.323 12.228 1.00 87.19 89 SER A O 1
ATOM 710 N N . LYS A 1 90 ? 3.493 14.287 13.245 1.00 83.56 90 LYS A N 1
ATOM 711 C CA . LYS A 1 90 ? 4.616 14.682 12.376 1.00 83.56 90 LYS A CA 1
ATOM 712 C C . LYS A 1 90 ? 5.831 13.762 12.538 1.00 83.56 90 LYS A C 1
ATOM 714 O O . LYS A 1 90 ? 6.478 13.447 11.550 1.00 83.56 90 LYS A O 1
ATOM 719 N N . ASP A 1 91 ? 6.082 13.273 13.750 1.00 90.31 91 ASP A N 1
ATOM 720 C CA . ASP A 1 91 ? 7.183 12.347 14.060 1.00 90.31 91 ASP A CA 1
ATOM 721 C C . ASP A 1 91 ? 6.886 10.881 13.682 1.00 90.31 91 ASP A C 1
ATOM 723 O O . ASP A 1 91 ? 7.759 10.020 13.773 1.00 90.31 91 ASP A O 1
ATOM 727 N N . ALA A 1 92 ? 5.666 10.573 13.228 1.00 90.00 92 ALA A N 1
ATOM 728 C CA . ALA A 1 92 ? 5.269 9.221 12.840 1.00 90.00 92 ALA A CA 1
ATOM 729 C C . ALA A 1 92 ? 6.064 8.687 11.642 1.00 90.00 92 ALA A C 1
ATOM 731 O O . ALA A 1 92 ? 6.365 7.498 11.593 1.00 90.00 92 ALA A O 1
ATOM 732 N N . LEU A 1 93 ? 6.401 9.560 10.688 1.00 89.94 93 LEU A N 1
ATOM 733 C CA . LEU A 1 93 ? 7.186 9.201 9.505 1.00 89.94 93 LEU A CA 1
ATOM 734 C C . LEU A 1 93 ? 8.663 8.975 9.837 1.00 89.94 93 LEU A C 1
ATOM 736 O O . LEU A 1 93 ? 9.317 8.189 9.163 1.00 89.94 93 LEU A O 1
ATOM 740 N N . GLU A 1 94 ? 9.173 9.632 10.878 1.00 90.75 94 GLU A N 1
ATOM 741 C CA . GLU A 1 94 ? 10.544 9.431 11.352 1.00 90.75 94 GLU A CA 1
ATOM 742 C C . GLU A 1 94 ? 10.659 8.141 12.171 1.00 90.75 94 GLU A C 1
ATOM 744 O O . GLU A 1 94 ? 11.578 7.355 11.962 1.00 90.75 94 GLU A O 1
ATOM 749 N N . LYS A 1 95 ? 9.704 7.889 13.077 1.00 91.38 95 LYS A N 1
ATOM 750 C CA . LYS A 1 95 ? 9.706 6.699 13.946 1.00 91.38 95 LYS A CA 1
ATOM 751 C C . LYS A 1 95 ? 9.282 5.421 13.231 1.00 91.38 95 LYS A C 1
ATOM 753 O O . LYS A 1 95 ? 9.806 4.352 13.521 1.00 91.38 95 LYS A O 1
ATOM 758 N N . TYR A 1 96 ? 8.320 5.529 12.323 1.00 91.44 96 TYR A N 1
ATOM 759 C CA . TYR A 1 96 ? 7.753 4.403 11.585 1.00 91.44 96 TYR A CA 1
ATOM 760 C C . TYR A 1 96 ? 7.684 4.759 10.097 1.00 91.44 96 TYR A C 1
ATOM 762 O O . TYR A 1 96 ? 6.591 4.985 9.557 1.00 91.44 96 TYR A O 1
ATOM 770 N N . PRO A 1 97 ? 8.848 4.845 9.429 1.00 91.00 97 PRO A N 1
ATOM 771 C CA . PRO A 1 97 ? 8.907 5.196 8.023 1.00 91.00 97 PRO A CA 1
ATOM 772 C C . PRO A 1 97 ? 8.193 4.132 7.178 1.00 91.00 97 PRO A C 1
ATOM 774 O O . PRO A 1 97 ? 8.450 2.929 7.350 1.00 91.00 97 PRO A O 1
ATOM 777 N N . PRO A 1 98 ? 7.298 4.542 6.261 1.00 90.88 98 PRO A N 1
ATOM 778 C CA . PRO A 1 98 ? 6.653 3.618 5.350 1.00 90.88 98 PRO A CA 1
ATOM 779 C C . PRO A 1 98 ? 7.681 3.037 4.385 1.00 90.88 98 PRO A C 1
ATOM 781 O O . PRO A 1 98 ? 8.439 3.768 3.748 1.00 90.88 98 PRO A O 1
ATOM 784 N N . HIS A 1 99 ? 7.682 1.719 4.241 1.00 92.31 99 HIS A N 1
ATOM 785 C CA . HIS A 1 99 ? 8.499 1.042 3.245 1.00 92.31 99 HIS A CA 1
ATOM 786 C C . HIS A 1 99 ? 7.802 -0.211 2.730 1.00 92.31 99 HIS A C 1
ATOM 788 O O . HIS A 1 99 ? 6.845 -0.709 3.319 1.00 92.31 99 HIS A O 1
ATOM 794 N N . GLY A 1 100 ? 8.259 -0.711 1.588 1.00 92.75 100 GLY A N 1
ATOM 795 C CA . GLY A 1 100 ? 7.624 -1.832 0.920 1.00 92.75 100 GLY A CA 1
ATOM 796 C C . GLY A 1 100 ? 8.617 -2.687 0.160 1.00 92.75 100 GLY A C 1
ATOM 797 O O . GLY A 1 100 ? 9.696 -2.240 -0.223 1.00 92.75 100 GLY A O 1
ATOM 798 N N . LYS A 1 101 ? 8.232 -3.938 -0.066 1.00 91.56 101 LYS A N 1
ATOM 799 C CA . LYS A 1 101 ? 9.000 -4.910 -0.833 1.00 91.56 101 LYS A CA 1
ATOM 800 C C . LYS A 1 101 ? 8.041 -5.638 -1.744 1.00 91.56 101 LYS A C 1
ATOM 802 O O . LYS A 1 101 ? 7.064 -6.230 -1.291 1.00 91.56 101 LYS A O 1
ATOM 807 N N . ILE A 1 102 ? 8.365 -5.614 -3.024 1.00 90.38 102 ILE A N 1
ATOM 808 C CA . ILE A 1 102 ? 7.611 -6.302 -4.059 1.00 90.38 102 ILE A CA 1
ATOM 809 C C . ILE A 1 102 ? 8.546 -7.309 -4.703 1.00 90.38 102 ILE A C 1
ATOM 811 O O . ILE A 1 102 ? 9.708 -6.995 -4.968 1.00 90.38 102 ILE A O 1
ATOM 815 N N . ARG A 1 103 ? 8.053 -8.523 -4.940 1.00 89.56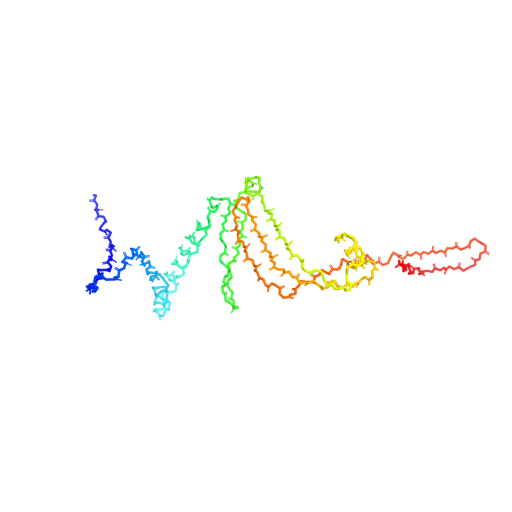 103 ARG A N 1
ATOM 816 C CA . ARG A 1 103 ? 8.760 -9.506 -5.758 1.00 89.56 103 ARG A CA 1
ATOM 817 C C . ARG A 1 103 ? 7.978 -9.741 -7.033 1.00 89.56 103 ARG A C 1
ATOM 819 O O . ARG A 1 103 ? 6.837 -10.190 -6.993 1.00 89.56 103 ARG A O 1
ATOM 826 N N . PHE A 1 104 ? 8.620 -9.447 -8.154 1.00 88.88 104 PHE A N 1
ATOM 827 C CA . PHE A 1 104 ? 8.065 -9.685 -9.475 1.00 88.88 104 PHE A CA 1
ATOM 828 C C . PHE A 1 104 ? 8.592 -10.992 -10.049 1.00 88.88 104 PHE A C 1
ATOM 830 O O . PHE A 1 104 ? 9.769 -11.319 -9.900 1.00 88.88 104 PHE A O 1
ATOM 837 N N . LYS A 1 105 ? 7.724 -11.693 -10.770 1.00 88.31 105 LYS A N 1
ATOM 838 C CA . LYS A 1 105 ? 8.105 -12.730 -11.716 1.00 88.31 105 LYS A CA 1
ATOM 839 C C . LYS A 1 105 ? 8.151 -12.092 -13.096 1.00 88.31 105 LYS A C 1
ATOM 841 O O . LYS A 1 105 ? 7.111 -11.685 -13.613 1.00 88.31 105 LYS A O 1
ATOM 846 N N . ILE A 1 106 ? 9.356 -11.988 -13.653 1.00 87.81 106 ILE A N 1
ATOM 847 C CA . ILE A 1 106 ? 9.598 -11.367 -14.957 1.00 87.81 106 ILE A CA 1
ATOM 848 C C . ILE A 1 106 ? 9.205 -12.352 -16.077 1.00 87.81 106 ILE A C 1
ATOM 850 O O . ILE A 1 106 ? 9.737 -13.466 -16.110 1.00 87.81 106 ILE A O 1
ATOM 854 N N . PRO A 1 107 ? 8.258 -11.983 -16.958 1.00 88.50 107 PRO A N 1
ATOM 855 C CA . PRO A 1 107 ? 7.941 -12.715 -18.185 1.00 88.50 107 PRO A CA 1
ATOM 856 C C . PRO A 1 107 ? 9.144 -12.897 -19.121 1.00 88.50 107 PRO A C 1
ATOM 858 O O . PRO A 1 107 ? 10.069 -12.087 -19.119 1.00 88.50 107 PRO A O 1
ATOM 861 N N . ASP A 1 108 ? 9.107 -13.927 -19.972 1.00 90.00 108 ASP A N 1
ATOM 862 C CA . ASP A 1 108 ? 10.202 -14.237 -20.904 1.00 90.00 108 ASP A CA 1
ATOM 863 C C . ASP A 1 108 ? 10.504 -13.093 -21.886 1.00 90.00 108 ASP A C 1
ATOM 865 O O . ASP A 1 108 ? 11.666 -12.823 -22.175 1.00 90.00 108 ASP A O 1
ATOM 869 N N . GLU A 1 109 ? 9.474 -12.360 -22.317 1.00 89.19 109 GLU A N 1
ATOM 870 C CA . GLU A 1 109 ? 9.573 -11.180 -23.195 1.00 89.19 109 GLU A CA 1
ATOM 871 C C . GLU A 1 109 ? 10.403 -10.022 -22.612 1.00 89.19 109 GLU A C 1
ATOM 873 O O . GLU A 1 109 ? 10.844 -9.148 -23.354 1.00 89.19 109 GLU A O 1
ATOM 878 N N . TYR A 1 110 ? 10.645 -10.023 -21.300 1.00 90.75 110 TYR A N 1
ATOM 879 C CA . TYR A 1 110 ? 11.366 -8.977 -20.572 1.00 90.75 110 TYR A CA 1
ATOM 880 C C . TYR A 1 110 ? 12.697 -9.464 -19.982 1.00 90.75 110 TYR A C 1
ATOM 882 O O . TYR A 1 110 ? 13.391 -8.697 -19.319 1.00 90.75 110 TYR A O 1
ATOM 890 N N . LYS A 1 111 ? 13.089 -10.723 -20.226 1.00 88.75 111 LYS A N 1
ATOM 891 C CA . LYS A 1 111 ? 14.348 -11.300 -19.712 1.00 88.75 111 LYS A CA 1
ATOM 892 C C . LYS A 1 111 ? 15.615 -10.713 -20.334 1.00 88.75 111 LYS A C 1
ATOM 894 O O . LYS A 1 111 ? 16.697 -10.967 -19.821 1.00 88.75 111 LYS A O 1
ATOM 899 N N . TRP A 1 112 ? 15.488 -9.967 -21.429 1.00 91.81 112 TRP A N 1
ATOM 900 C CA . TRP A 1 112 ? 16.606 -9.246 -22.036 1.00 91.81 112 TRP A CA 1
ATOM 901 C C . TRP A 1 112 ? 17.090 -8.080 -21.165 1.00 91.81 112 TRP A C 1
ATOM 903 O O . TRP A 1 112 ? 18.227 -7.654 -21.329 1.00 91.81 112 TRP A O 1
ATOM 913 N N . ALA A 1 113 ? 16.249 -7.562 -20.263 1.00 90.88 113 ALA A N 1
ATOM 914 C CA . ALA A 1 113 ? 16.612 -6.448 -19.402 1.00 90.88 113 ALA A CA 1
ATOM 915 C C . ALA A 1 113 ? 17.496 -6.925 -18.248 1.00 90.88 113 ALA A C 1
ATOM 917 O O . ALA A 1 113 ? 17.113 -7.812 -17.479 1.00 90.88 113 ALA A O 1
ATOM 918 N N . GLU A 1 114 ? 18.656 -6.297 -18.087 1.00 89.62 114 GLU A N 1
ATOM 919 C CA . GLU A 1 114 ? 19.621 -6.663 -17.047 1.00 89.62 114 GLU A CA 1
ATOM 920 C C . GLU A 1 114 ? 19.145 -6.232 -15.657 1.00 89.62 114 GLU A C 1
ATOM 922 O O . GLU A 1 114 ? 19.489 -6.826 -14.632 1.00 89.62 114 GLU A O 1
ATOM 927 N N . ASN A 1 115 ? 18.339 -5.173 -15.610 1.00 89.31 115 ASN A N 1
ATOM 928 C CA . ASN A 1 115 ? 17.813 -4.613 -14.382 1.00 89.31 115 ASN A CA 1
ATOM 929 C C . ASN A 1 115 ? 16.427 -3.985 -14.599 1.00 89.31 115 ASN A C 1
ATOM 931 O O . ASN A 1 115 ? 15.968 -3.738 -15.713 1.00 89.31 115 ASN A O 1
ATOM 935 N N . PHE A 1 116 ? 15.741 -3.696 -13.494 1.00 88.25 116 PHE A N 1
ATOM 936 C CA . PHE A 1 116 ? 14.387 -3.142 -13.536 1.00 88.25 116 PHE A CA 1
ATOM 937 C C . PHE A 1 116 ? 14.326 -1.720 -14.120 1.00 88.25 116 PHE A C 1
ATOM 939 O O . PHE A 1 116 ? 13.289 -1.316 -14.641 1.00 88.25 116 PHE A O 1
ATOM 946 N N . GLN A 1 117 ? 15.421 -0.954 -14.051 1.00 90.75 117 GLN A N 1
ATOM 947 C CA . GLN A 1 117 ? 15.472 0.402 -14.605 1.00 90.75 117 GLN A CA 1
ATOM 948 C C . GLN A 1 117 ? 15.418 0.366 -16.134 1.00 90.75 117 GLN A C 1
ATOM 950 O O . GLN A 1 117 ? 14.760 1.215 -16.728 1.00 90.75 117 GLN A O 1
ATOM 955 N N . GLU A 1 118 ? 16.024 -0.638 -16.769 1.00 92.00 118 GLU A N 1
ATOM 956 C CA . GLU A 1 118 ? 15.926 -0.835 -18.217 1.00 92.00 118 GLU A CA 1
ATOM 957 C C . GLU A 1 118 ? 14.511 -1.169 -18.669 1.00 92.00 118 GLU A C 1
ATOM 959 O O . GLU A 1 118 ? 14.056 -0.635 -19.678 1.00 92.00 118 GLU A O 1
ATOM 964 N N . LEU A 1 119 ? 13.783 -1.978 -17.891 1.00 91.50 119 LEU A N 1
ATOM 965 C CA . LEU A 1 119 ? 12.368 -2.232 -18.155 1.00 91.50 119 LEU A CA 1
ATOM 966 C C . LEU A 1 119 ? 11.567 -0.934 -18.094 1.00 91.50 119 LEU A C 1
ATOM 968 O O . LEU A 1 119 ? 10.846 -0.622 -19.037 1.00 91.50 119 LEU A O 1
ATOM 972 N N . ILE A 1 120 ? 11.734 -0.141 -17.030 1.00 90.75 120 ILE A N 1
ATOM 973 C CA . ILE A 1 120 ? 11.058 1.159 -16.903 1.00 90.75 120 ILE A CA 1
ATOM 974 C C . ILE A 1 120 ? 11.416 2.079 -18.077 1.00 90.75 120 ILE A C 1
ATOM 976 O O . ILE A 1 120 ? 10.520 2.707 -18.645 1.00 90.75 120 ILE A O 1
ATOM 980 N N . ARG A 1 121 ? 12.700 2.150 -18.449 1.00 90.62 121 ARG A N 1
ATOM 981 C CA . ARG A 1 121 ? 13.180 2.957 -19.576 1.00 90.62 121 ARG A CA 1
ATOM 982 C C . ARG A 1 121 ? 12.509 2.526 -20.876 1.00 90.62 121 ARG A C 1
ATOM 984 O O . ARG A 1 121 ? 11.948 3.375 -21.554 1.00 90.62 121 ARG A O 1
ATOM 991 N N . TYR A 1 122 ? 12.467 1.228 -21.161 1.00 91.25 122 TYR A N 1
ATOM 992 C CA . TYR A 1 122 ? 11.776 0.682 -22.328 1.00 91.25 122 TYR A CA 1
ATOM 993 C C . TYR A 1 122 ? 10.287 1.041 -22.350 1.00 91.25 122 TYR A C 1
ATOM 995 O O . TYR A 1 122 ? 9.781 1.509 -23.370 1.00 91.25 122 TYR A O 1
ATOM 1003 N N . GLY A 1 123 ? 9.593 0.890 -21.216 1.00 91.00 123 GLY A N 1
ATOM 1004 C CA . GLY A 1 123 ? 8.190 1.288 -21.097 1.00 91.00 123 GLY A CA 1
ATOM 1005 C C . GLY A 1 123 ? 7.987 2.776 -21.386 1.00 91.00 1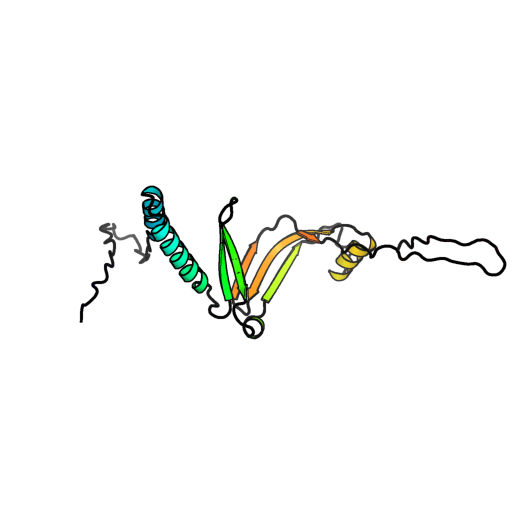23 GLY A C 1
ATOM 1006 O O . GLY A 1 123 ? 7.040 3.143 -22.076 1.00 91.00 123 GLY A O 1
ATOM 1007 N N . TYR A 1 124 ? 8.890 3.636 -20.910 1.00 90.88 124 TYR A N 1
ATOM 1008 C CA . TYR A 1 124 ? 8.837 5.077 -21.154 1.00 90.88 124 TYR A CA 1
ATOM 1009 C C . TYR A 1 124 ? 9.179 5.458 -22.600 1.00 90.88 124 TYR A C 1
ATOM 1011 O O . TYR A 1 124 ? 8.428 6.204 -23.216 1.00 90.88 124 TYR A O 1
ATOM 1019 N N . GLU A 1 125 ? 10.261 4.935 -23.170 1.00 88.69 125 GLU A N 1
ATOM 1020 C CA . GLU A 1 125 ? 10.690 5.235 -24.543 1.00 88.69 125 GLU A CA 1
ATOM 1021 C C . GLU A 1 125 ? 9.656 4.774 -25.571 1.00 88.69 125 GLU A C 1
ATOM 1023 O O . GLU A 1 125 ? 9.311 5.515 -26.487 1.00 88.69 125 GLU A O 1
ATOM 1028 N N . LYS A 1 126 ? 9.108 3.568 -25.392 1.00 88.94 126 LYS A N 1
ATOM 1029 C CA . LYS A 1 126 ? 8.105 3.003 -26.303 1.00 88.94 126 LYS A CA 1
ATOM 1030 C C . LYS A 1 126 ? 6.669 3.382 -25.933 1.00 88.94 126 LYS A C 1
ATOM 1032 O O . LYS A 1 126 ? 5.753 3.026 -26.667 1.00 88.94 126 LYS A O 1
ATOM 1037 N N . GLN A 1 127 ? 6.464 4.096 -24.822 1.00 87.88 127 GLN A N 1
ATOM 1038 C CA . GLN A 1 127 ? 5.147 4.460 -24.280 1.00 87.88 127 GLN A CA 1
ATOM 1039 C C . GLN A 1 127 ? 4.193 3.252 -24.154 1.00 87.88 127 GLN A C 1
ATOM 1041 O O . GLN A 1 127 ? 2.995 3.347 -24.425 1.00 87.88 127 GLN A O 1
ATOM 1046 N N . VAL A 1 128 ? 4.722 2.105 -23.714 1.00 90.75 128 VAL A N 1
ATOM 1047 C CA . VAL A 1 128 ? 3.963 0.860 -23.514 1.00 90.75 128 VAL A CA 1
ATOM 1048 C C . VAL A 1 128 ? 3.865 0.498 -22.036 1.00 90.75 128 VAL A C 1
ATOM 1050 O O . VAL A 1 128 ? 4.801 0.691 -21.260 1.00 90.75 128 VAL A O 1
ATOM 1053 N N . ALA A 1 129 ? 2.716 -0.049 -21.637 1.00 91.19 129 ALA A N 1
ATOM 1054 C CA . ALA A 1 129 ? 2.540 -0.579 -20.292 1.00 91.19 129 ALA A CA 1
ATOM 1055 C C . ALA A 1 129 ? 3.267 -1.923 -20.152 1.00 91.19 129 ALA A C 1
ATOM 1057 O O . ALA A 1 129 ? 3.107 -2.805 -20.991 1.00 91.19 129 ALA A O 1
ATOM 1058 N N . ILE A 1 130 ? 4.018 -2.085 -19.065 1.00 91.31 130 ILE A N 1
ATOM 1059 C CA . ILE A 1 130 ? 4.747 -3.323 -18.768 1.00 91.31 130 ILE A CA 1
ATOM 1060 C C . ILE A 1 130 ? 3.863 -4.183 -17.874 1.00 91.31 130 ILE A C 1
ATOM 1062 O O . ILE A 1 130 ? 3.493 -3.757 -16.774 1.00 91.31 130 ILE A O 1
ATOM 1066 N N . GLU A 1 131 ? 3.516 -5.381 -18.336 1.00 91.25 131 GLU A N 1
ATOM 1067 C CA . GLU A 1 131 ? 2.709 -6.324 -17.562 1.00 91.25 131 GLU A CA 1
ATOM 1068 C C . GLU A 1 131 ? 3.604 -7.313 -16.811 1.00 91.25 131 GLU A C 1
ATOM 1070 O O . GLU A 1 131 ? 4.300 -8.132 -17.400 1.00 91.25 131 GLU A O 1
ATOM 1075 N N . LEU A 1 132 ? 3.569 -7.265 -15.483 1.00 89.81 132 LEU A N 1
ATOM 1076 C CA . LEU A 1 132 ? 4.316 -8.166 -14.610 1.00 89.81 132 LEU A CA 1
ATOM 1077 C C . LEU A 1 132 ? 3.362 -8.998 -13.757 1.00 89.81 132 LEU A C 1
ATOM 1079 O O . LEU A 1 132 ? 2.212 -8.626 -13.521 1.00 89.81 132 LEU A O 1
ATOM 1083 N N . LYS A 1 133 ? 3.856 -10.117 -13.232 1.00 87.44 133 LYS A N 1
ATOM 1084 C CA . LYS A 1 133 ? 3.185 -10.843 -12.146 1.00 87.44 133 LYS A CA 1
ATOM 1085 C C . LYS A 1 133 ? 3.922 -10.548 -10.850 1.00 87.44 133 LYS A C 1
ATOM 1087 O O . LYS A 1 133 ? 5.150 -10.597 -10.841 1.00 87.44 133 LYS A O 1
ATOM 1092 N N . ALA A 1 134 ? 3.207 -10.235 -9.775 1.00 87.62 134 ALA A N 1
ATOM 1093 C CA . ALA A 1 134 ? 3.828 -10.054 -8.467 1.00 87.62 134 ALA A CA 1
ATOM 1094 C C . ALA A 1 134 ? 3.548 -11.286 -7.607 1.00 87.62 134 ALA A C 1
ATOM 1096 O O . ALA A 1 134 ? 2.399 -11.648 -7.378 1.00 87.62 134 ALA A O 1
ATOM 1097 N N . GLU A 1 135 ? 4.610 -11.937 -7.140 1.00 88.19 135 GLU A N 1
ATOM 1098 C CA . GLU A 1 135 ? 4.493 -13.069 -6.217 1.00 88.19 135 GLU A CA 1
ATOM 1099 C C . GLU A 1 135 ? 3.979 -12.583 -4.864 1.00 88.19 135 GLU A C 1
ATOM 1101 O O . GLU A 1 135 ? 3.065 -13.17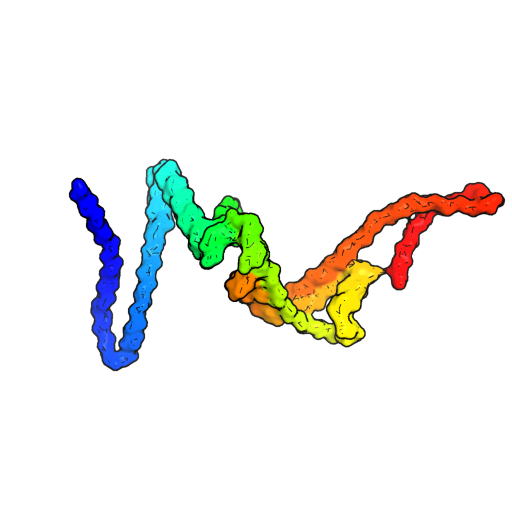2 -4.294 1.00 88.19 135 GLU A O 1
ATOM 1106 N N . TYR A 1 136 ? 4.530 -11.461 -4.390 1.00 89.50 136 TYR A N 1
ATOM 1107 C CA . TYR A 1 136 ? 4.042 -10.792 -3.197 1.00 89.50 136 TYR A CA 1
ATOM 1108 C C . TYR A 1 136 ? 4.295 -9.283 -3.221 1.00 89.50 136 TYR A C 1
ATOM 1110 O O . TYR A 1 136 ? 5.265 -8.797 -3.817 1.00 89.50 136 TYR A O 1
ATOM 1118 N N . ILE A 1 137 ? 3.449 -8.557 -2.493 1.00 90.12 137 ILE A N 1
ATOM 1119 C CA . ILE A 1 137 ? 3.640 -7.169 -2.075 1.00 90.12 137 ILE A CA 1
ATOM 1120 C C . ILE A 1 137 ? 3.527 -7.131 -0.558 1.00 90.12 137 ILE A C 1
ATOM 1122 O O . ILE A 1 137 ? 2.500 -7.500 0.008 1.00 90.12 137 ILE A O 1
ATOM 1126 N N . LYS A 1 138 ? 4.574 -6.634 0.093 1.00 92.44 138 LYS A N 1
ATOM 1127 C CA . LYS A 1 138 ? 4.581 -6.385 1.529 1.00 92.44 138 LYS A CA 1
ATOM 1128 C C . LYS A 1 138 ? 4.808 -4.908 1.796 1.00 92.44 138 LYS A C 1
ATOM 1130 O O . LYS A 1 138 ? 5.680 -4.302 1.172 1.00 92.44 138 LYS A O 1
ATOM 1135 N N . LEU A 1 139 ? 4.017 -4.344 2.701 1.00 91.56 139 LEU A N 1
ATOM 1136 C CA . LEU A 1 139 ? 4.090 -2.948 3.120 1.00 91.56 139 LEU A CA 1
ATOM 1137 C C . LEU A 1 139 ? 4.219 -2.881 4.637 1.00 91.56 139 LEU A C 1
ATOM 1139 O O . LEU A 1 139 ? 3.467 -3.538 5.361 1.00 91.56 139 LEU A O 1
ATOM 1143 N N . TRP A 1 140 ? 5.137 -2.045 5.100 1.00 92.81 140 TRP A N 1
ATOM 1144 C CA . TRP A 1 140 ? 5.456 -1.851 6.504 1.00 92.81 140 TRP A CA 1
ATOM 1145 C C . TRP A 1 140 ? 5.445 -0.373 6.892 1.00 92.81 140 TRP A C 1
ATOM 1147 O O . TRP A 1 140 ? 5.629 0.511 6.053 1.00 92.81 140 TRP A O 1
ATOM 1157 N N . LEU A 1 141 ? 5.265 -0.125 8.187 1.00 91.38 141 LEU A N 1
ATOM 1158 C CA . LEU A 1 141 ? 5.452 1.162 8.855 1.00 91.38 141 LEU A CA 1
ATOM 1159 C C . LEU A 1 141 ? 6.473 0.975 9.978 1.00 91.38 141 LEU A C 1
ATOM 1161 O O . LEU A 1 141 ? 6.141 0.431 11.034 1.00 91.38 141 LEU A O 1
ATOM 1165 N N . GLY A 1 142 ? 7.726 1.377 9.748 1.00 90.06 142 GLY A N 1
ATOM 1166 C CA . GLY A 1 142 ? 8.834 0.850 10.553 1.00 90.06 142 GLY A CA 1
ATOM 1167 C C . GLY A 1 142 ? 8.799 -0.680 10.516 1.00 90.06 142 GLY A C 1
ATOM 1168 O O . GLY A 1 142 ? 8.509 -1.253 9.476 1.00 90.06 142 GLY A O 1
ATOM 1169 N N . ASP A 1 143 ? 8.972 -1.361 11.641 1.00 89.44 143 ASP A N 1
ATOM 1170 C CA . ASP A 1 143 ? 8.973 -2.835 11.653 1.00 89.44 143 ASP A CA 1
ATOM 1171 C C . ASP A 1 143 ? 7.570 -3.476 11.607 1.00 89.44 143 ASP A C 1
ATOM 1173 O O . ASP A 1 143 ? 7.430 -4.700 11.555 1.00 89.44 143 ASP A O 1
ATOM 1177 N N . TYR A 1 144 ? 6.500 -2.674 11.622 1.00 89.31 144 TYR A N 1
ATOM 1178 C CA . TYR A 1 144 ? 5.130 -3.181 11.641 1.00 89.31 144 TYR A CA 1
ATOM 1179 C C . TYR A 1 144 ? 4.630 -3.502 10.229 1.00 89.31 144 TYR A C 1
ATOM 1181 O O . TYR A 1 144 ? 4.457 -2.603 9.406 1.00 89.31 144 TYR A O 1
ATOM 1189 N N . LEU A 1 145 ? 4.355 -4.780 9.960 1.00 88.19 145 LEU A N 1
ATOM 1190 C CA . LEU A 1 145 ? 3.764 -5.242 8.702 1.00 88.19 145 LEU A CA 1
ATOM 1191 C C . LEU A 1 145 ? 2.284 -4.844 8.638 1.00 88.19 145 LEU A C 1
ATOM 1193 O O . LEU A 1 145 ? 1.457 -5.372 9.378 1.00 88.19 145 LEU A O 1
ATOM 1197 N N . VAL A 1 146 ? 1.954 -3.923 7.733 1.00 86.38 146 VAL A N 1
ATOM 1198 C CA . VAL A 1 146 ? 0.583 -3.432 7.520 1.00 86.38 146 VAL A CA 1
ATOM 1199 C C . VAL A 1 146 ? -0.173 -4.322 6.548 1.00 86.38 146 VAL A C 1
ATOM 1201 O O . VAL A 1 146 ? -1.363 -4.572 6.725 1.00 86.38 146 VAL A O 1
ATOM 1204 N N . GLN A 1 147 ? 0.503 -4.762 5.491 1.00 85.50 147 GLN A N 1
ATOM 1205 C CA . GLN A 1 147 ? -0.138 -5.482 4.405 1.00 85.50 147 GLN A CA 1
ATOM 1206 C C . GLN A 1 147 ? 0.815 -6.523 3.826 1.00 85.50 147 GLN A C 1
ATOM 1208 O O . GLN A 1 147 ? 1.972 -6.222 3.545 1.00 85.50 147 GLN A O 1
ATOM 1213 N N . ASP A 1 148 ? 0.300 -7.735 3.642 1.00 90.19 148 ASP A N 1
ATOM 1214 C CA . ASP A 1 148 ? 0.986 -8.864 3.019 1.00 90.19 148 ASP A CA 1
ATOM 1215 C C . ASP A 1 148 ? 0.031 -9.467 1.987 1.00 90.19 148 ASP A C 1
ATOM 1217 O O . ASP A 1 148 ? -0.912 -10.181 2.329 1.00 90.19 148 ASP A O 1
ATOM 1221 N N . ILE A 1 149 ? 0.208 -9.072 0.728 1.00 87.12 149 ILE A N 1
ATOM 1222 C CA . ILE A 1 149 ? -0.594 -9.569 -0.387 1.00 87.12 149 ILE A CA 1
ATOM 1223 C C . ILE A 1 149 ? 0.262 -10.576 -1.138 1.00 87.12 149 ILE A C 1
ATOM 1225 O O . ILE A 1 149 ? 1.325 -10.224 -1.648 1.00 87.12 149 ILE A O 1
ATOM 1229 N N . ASN A 1 150 ? -0.233 -11.802 -1.247 1.00 87.38 150 ASN A N 1
ATOM 1230 C CA . ASN A 1 150 ? 0.386 -12.871 -2.022 1.00 87.38 150 ASN A CA 1
ATOM 1231 C C . ASN A 1 150 ? -0.453 -13.152 -3.278 1.00 87.38 150 ASN A C 1
ATOM 1233 O O . ASN A 1 150 ? -1.625 -12.778 -3.338 1.00 87.38 150 ASN A O 1
ATOM 1237 N N . ASP A 1 151 ? 0.159 -13.783 -4.280 1.00 76.00 151 ASP A N 1
ATOM 1238 C CA . ASP A 1 151 ? -0.492 -14.246 -5.515 1.00 76.00 151 ASP A CA 1
ATOM 1239 C C . ASP A 1 151 ? -1.192 -13.144 -6.327 1.00 76.00 151 ASP A C 1
ATOM 1241 O O . ASP A 1 151 ? -2.308 -13.296 -6.834 1.00 76.00 151 ASP A O 1
ATOM 1245 N N . ILE A 1 152 ? -0.514 -12.010 -6.511 1.00 77.62 152 ILE A N 1
ATOM 1246 C CA . ILE A 1 152 ? -1.039 -10.921 -7.336 1.00 77.62 152 ILE A CA 1
ATOM 1247 C C . ILE A 1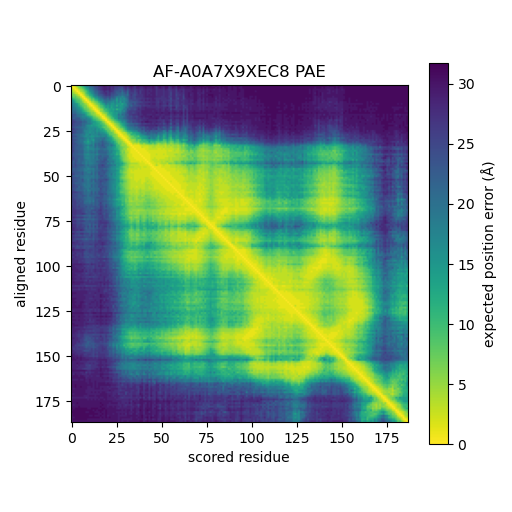 152 ? -0.851 -11.277 -8.807 1.00 77.62 152 ILE A C 1
ATOM 1249 O O . ILE A 1 152 ? 0.232 -11.178 -9.393 1.00 77.62 152 ILE A O 1
ATOM 1253 N N . SER A 1 153 ? -1.964 -11.654 -9.430 1.00 70.50 153 SER A N 1
ATOM 1254 C CA . SER A 1 153 ? -1.978 -12.200 -10.782 1.00 70.50 153 SER A CA 1
ATOM 1255 C C . SER A 1 153 ? -1.423 -11.252 -11.845 1.00 70.50 153 SER A C 1
ATOM 1257 O O . SER A 1 153 ? -0.872 -11.742 -12.830 1.00 70.50 153 SER A O 1
ATOM 1259 N N . LYS A 1 154 ? -1.585 -9.926 -11.685 1.00 82.50 154 LYS A N 1
ATOM 1260 C CA . LYS A 1 154 ? -1.125 -8.909 -12.649 1.00 82.50 154 LYS A CA 1
ATOM 1261 C C . LYS A 1 154 ? -0.834 -7.563 -11.981 1.00 82.50 154 LYS A C 1
ATOM 1263 O O . LYS A 1 154 ? -1.687 -7.014 -11.292 1.00 82.50 154 LYS A O 1
ATOM 1268 N N . VAL A 1 155 ? 0.335 -7.003 -12.270 1.00 86.25 155 VAL A N 1
ATOM 1269 C CA . VAL A 1 155 ? 0.735 -5.626 -11.966 1.00 86.25 155 VAL A CA 1
ATOM 1270 C C . VAL A 1 155 ? 1.102 -4.956 -13.282 1.00 86.25 155 VAL A C 1
ATOM 1272 O O . VAL A 1 155 ? 1.85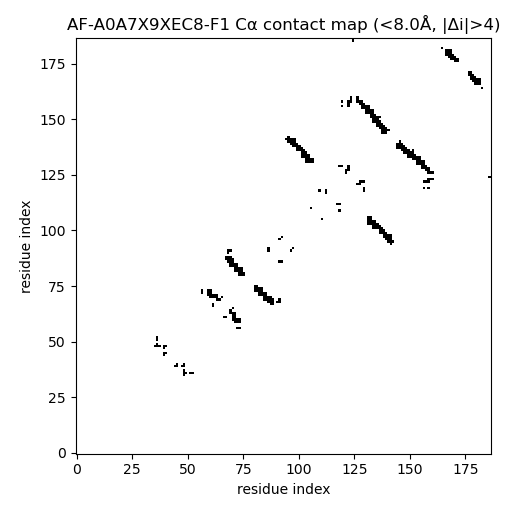3 -5.526 -14.069 1.00 86.25 155 VAL A O 1
ATOM 1275 N N . LYS A 1 156 ? 0.579 -3.754 -13.533 1.00 89.62 156 LYS A N 1
ATOM 1276 C CA . LYS A 1 156 ? 0.945 -2.962 -14.712 1.00 89.62 156 LYS A CA 1
ATOM 1277 C C . LYS A 1 156 ? 1.763 -1.755 -14.293 1.00 89.62 156 LYS A C 1
ATOM 1279 O O . LYS A 1 156 ? 1.319 -0.978 -13.450 1.00 89.62 156 LYS A O 1
ATOM 1284 N N . ILE A 1 157 ? 2.926 -1.586 -14.907 1.00 87.25 157 ILE A N 1
ATOM 1285 C CA . ILE A 1 157 ? 3.712 -0.359 -14.792 1.00 87.25 157 ILE A CA 1
ATOM 1286 C C . ILE A 1 157 ? 3.335 0.507 -15.984 1.00 87.25 157 ILE A C 1
ATOM 1288 O O . ILE A 1 157 ? 3.595 0.142 -17.130 1.00 87.25 157 ILE A O 1
ATOM 1292 N N . ILE A 1 158 ? 2.672 1.625 -15.705 1.00 90.31 158 ILE A N 1
ATOM 1293 C CA . ILE A 1 158 ? 2.228 2.567 -16.729 1.00 90.31 158 ILE A CA 1
ATOM 1294 C C . ILE A 1 158 ? 3.273 3.683 -16.811 1.00 90.31 158 ILE A C 1
ATOM 1296 O O . ILE A 1 158 ? 3.501 4.355 -15.799 1.00 90.31 158 ILE A O 1
ATOM 1300 N N . PRO A 1 159 ? 3.926 3.884 -17.968 1.00 89.56 159 PRO A N 1
ATOM 1301 C CA . PRO A 1 159 ? 4.899 4.951 -18.121 1.00 89.56 159 PRO A CA 1
ATOM 1302 C C . PRO A 1 159 ? 4.221 6.316 -17.997 1.00 89.56 159 PRO A C 1
ATOM 1304 O O . PRO A 1 159 ? 3.054 6.504 -18.352 1.00 89.56 159 PRO A O 1
ATOM 1307 N N . LYS A 1 160 ? 4.977 7.300 -17.510 1.00 88.44 160 LYS A N 1
ATOM 1308 C CA . LYS A 1 160 ? 4.542 8.693 -17.571 1.00 88.44 160 LYS A CA 1
ATOM 1309 C C . LYS A 1 160 ? 4.437 9.096 -19.044 1.00 88.44 160 LYS A C 1
ATOM 1311 O O . LYS A 1 160 ? 5.356 8.828 -19.818 1.00 88.44 160 LYS A O 1
ATOM 1316 N N . LYS A 1 161 ? 3.337 9.756 -19.411 1.00 87.75 161 LYS A N 1
ATOM 1317 C CA . LYS A 1 161 ? 3.194 10.343 -20.747 1.00 87.75 161 LYS A CA 1
ATOM 1318 C C . LYS A 1 161 ? 4.318 11.340 -21.003 1.00 87.75 161 LYS A C 1
ATOM 1320 O O . LYS A 1 161 ? 4.728 12.056 -20.080 1.00 87.75 161 LYS A O 1
ATOM 1325 N N . PHE A 1 162 ? 4.781 11.392 -22.247 1.00 82.75 162 PHE A N 1
ATOM 1326 C CA . PHE A 1 162 ? 5.662 12.467 -22.678 1.00 82.75 162 PHE A CA 1
ATOM 1327 C C . PHE A 1 162 ? 5.016 13.835 -22.419 1.00 82.75 162 PHE A C 1
ATOM 1329 O O . PHE A 1 162 ? 3.785 13.943 -22.414 1.00 82.75 162 PHE A O 1
ATOM 1336 N N . PRO A 1 163 ? 5.830 14.870 -22.155 1.00 79.69 163 PRO A N 1
ATOM 1337 C CA . PRO A 1 163 ? 5.325 16.232 -22.151 1.00 79.69 163 PRO A CA 1
ATOM 1338 C C . PRO A 1 163 ? 4.730 16.564 -23.521 1.00 79.69 163 PRO A C 1
ATOM 1340 O O . PRO A 1 163 ? 5.165 16.024 -24.541 1.00 79.69 163 PRO A O 1
ATOM 1343 N N . ASP A 1 164 ? 3.755 17.469 -23.536 1.00 78.44 164 ASP A N 1
ATOM 1344 C CA . ASP A 1 164 ? 3.200 17.962 -24.790 1.00 78.44 164 ASP A CA 1
ATOM 1345 C C . ASP A 1 164 ? 4.318 18.579 -25.650 1.00 78.44 164 ASP A C 1
ATOM 1347 O O . ASP A 1 164 ? 5.231 19.221 -25.111 1.00 78.44 164 ASP A O 1
ATOM 1351 N N . PRO A 1 165 ? 4.284 18.380 -26.979 1.00 71.88 165 PRO A N 1
ATOM 1352 C CA . PRO A 1 165 ? 5.306 18.912 -27.865 1.00 71.88 165 PRO A CA 1
ATOM 1353 C C . PRO A 1 165 ? 5.373 20.435 -27.742 1.00 71.88 165 PRO A C 1
ATOM 1355 O O . PRO A 1 165 ? 4.363 21.136 -27.826 1.00 71.88 165 PRO A O 1
ATOM 1358 N N . ILE A 1 166 ? 6.587 20.956 -27.562 1.00 70.62 166 ILE A N 1
ATOM 1359 C CA . ILE A 1 166 ? 6.824 22.398 -27.537 1.00 70.62 166 ILE A CA 1
ATOM 1360 C C . ILE A 1 166 ? 6.764 22.898 -28.987 1.00 70.62 166 ILE A C 1
ATOM 1362 O O . ILE A 1 166 ? 7.511 22.388 -29.826 1.00 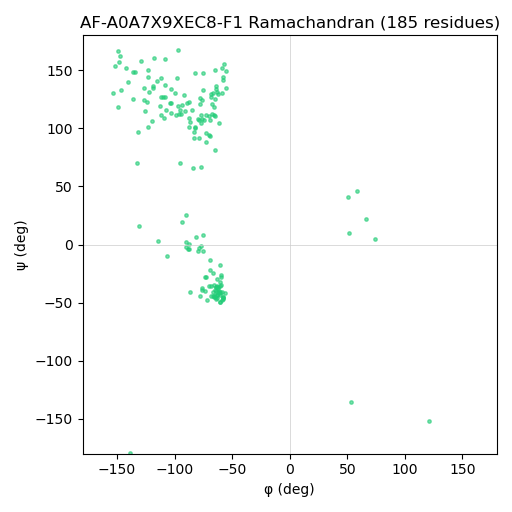70.62 166 ILE A O 1
ATOM 1366 N N . PRO A 1 167 ? 5.913 23.886 -29.316 1.00 66.12 167 PRO A N 1
ATOM 1367 C CA . PRO A 1 167 ? 5.862 24.437 -30.662 1.00 66.12 167 PRO A CA 1
ATOM 1368 C C . PRO A 1 167 ? 7.188 25.137 -30.979 1.00 66.12 167 PRO A C 1
ATOM 1370 O O . PRO A 1 167 ? 7.509 26.181 -30.414 1.00 66.12 167 PRO A O 1
ATOM 1373 N N . MET A 1 168 ? 7.964 24.547 -31.886 1.00 62.81 168 MET A N 1
ATOM 1374 C CA . MET A 1 168 ? 9.231 25.094 -32.367 1.00 62.81 168 MET A CA 1
ATOM 1375 C C . MET A 1 168 ? 9.071 25.596 -33.800 1.00 62.81 168 MET A C 1
ATOM 1377 O O . MET A 1 168 ? 8.456 24.935 -34.638 1.00 62.81 168 MET A O 1
ATOM 1381 N N . ARG A 1 169 ? 9.643 26.771 -34.079 1.00 62.88 169 ARG A N 1
ATOM 1382 C CA . ARG A 1 169 ? 9.714 27.352 -35.420 1.00 62.88 169 ARG A CA 1
ATOM 1383 C C . ARG A 1 169 ? 11.167 27.360 -35.873 1.00 62.88 169 ARG A C 1
ATOM 1385 O O . ARG A 1 169 ? 11.968 28.107 -35.325 1.00 62.88 169 ARG A O 1
ATOM 1392 N N . PHE A 1 170 ? 11.486 26.542 -36.867 1.00 64.62 170 PHE A N 1
ATOM 1393 C CA . PHE A 1 170 ? 12.775 26.596 -37.548 1.00 64.62 170 PHE A CA 1
ATOM 1394 C C . PHE A 1 170 ? 12.672 27.568 -38.716 1.00 64.62 170 PHE A C 1
ATOM 1396 O O . PHE A 1 170 ? 11.826 27.398 -39.596 1.00 64.62 170 PHE A O 1
ATOM 1403 N N . GLU A 1 171 ? 13.524 28.585 -38.706 1.00 69.12 171 GLU A N 1
ATOM 1404 C CA . GLU A 1 171 ? 13.703 29.522 -39.810 1.00 69.12 171 GLU A CA 1
ATOM 1405 C C . GLU A 1 171 ? 15.060 29.238 -40.447 1.00 69.12 171 GLU A C 1
ATOM 1407 O O . GLU A 1 171 ? 16.071 29.173 -39.750 1.00 69.12 171 GLU A O 1
ATOM 1412 N N . PHE A 1 172 ? 15.081 29.024 -41.760 1.00 76.62 172 PHE A N 1
ATOM 1413 C CA . PHE A 1 172 ? 16.330 28.846 -42.494 1.00 76.62 172 PHE A CA 1
ATOM 1414 C C . PHE A 1 172 ? 16.787 30.202 -43.018 1.00 76.62 172 PHE A C 1
ATOM 1416 O O . PHE A 1 172 ? 16.019 30.899 -43.689 1.00 76.62 172 PHE A O 1
ATOM 1423 N N . GLU A 1 173 ? 18.040 30.563 -42.745 1.00 73.38 173 GLU A N 1
ATOM 1424 C CA . GLU A 1 173 ? 18.624 31.793 -43.274 1.00 73.38 173 GLU A CA 1
ATOM 1425 C C . GLU A 1 173 ? 18.516 31.823 -44.807 1.00 73.38 173 GLU A C 1
ATOM 1427 O O . GLU A 1 173 ? 18.785 30.836 -45.493 1.00 73.38 173 GLU A O 1
ATOM 1432 N N . ASN A 1 174 ? 18.104 32.976 -45.340 1.00 70.38 174 ASN A N 1
ATOM 1433 C CA . ASN A 1 174 ? 17.939 33.244 -46.772 1.00 70.38 174 ASN A CA 1
ATOM 1434 C C . ASN A 1 174 ? 16.836 32.451 -47.497 1.00 70.38 174 ASN A C 1
ATOM 1436 O O . ASN A 1 174 ? 16.852 32.373 -48.726 1.00 70.38 174 ASN A O 1
ATOM 1440 N N . THR A 1 175 ? 15.832 31.926 -46.785 1.00 69.44 175 THR A N 1
ATOM 1441 C CA . THR A 1 175 ? 14.613 31.396 -47.423 1.00 69.44 175 THR A CA 1
ATOM 1442 C C . THR A 1 175 ? 13.342 31.867 -46.703 1.00 69.44 175 THR A C 1
ATOM 1444 O O . THR A 1 175 ? 13.353 32.028 -45.485 1.00 69.44 175 THR A O 1
ATOM 1447 N N . PRO A 1 176 ? 12.206 32.054 -47.405 1.00 64.62 176 PRO A N 1
ATOM 1448 C CA . PRO A 1 176 ? 10.914 32.342 -46.769 1.00 64.62 176 PRO A CA 1
ATOM 1449 C C . PRO A 1 176 ? 10.280 31.097 -46.117 1.00 64.62 176 PRO A C 1
ATOM 1451 O O . PRO A 1 176 ? 9.115 31.123 -45.718 1.00 64.62 176 PRO A O 1
ATOM 1454 N N . PHE A 1 177 ? 11.011 29.982 -46.056 1.00 59.94 177 PHE A N 1
ATOM 1455 C CA . PHE A 1 177 ? 10.513 28.710 -45.567 1.00 59.94 177 PHE A CA 1
ATOM 1456 C C . PHE A 1 177 ? 10.692 28.622 -44.049 1.00 59.94 177 PHE A C 1
ATOM 1458 O O . PHE A 1 177 ? 11.801 28.735 -43.530 1.00 59.94 177 PHE A O 1
ATOM 1465 N N . ALA A 1 178 ? 9.586 28.403 -43.336 1.00 60.91 178 ALA A N 1
ATOM 1466 C CA . ALA A 1 178 ? 9.585 28.191 -41.894 1.00 60.91 178 ALA A CA 1
ATOM 1467 C C . ALA A 1 178 ? 8.852 26.890 -41.554 1.00 60.91 178 ALA A C 1
ATOM 1469 O O . ALA A 1 178 ? 7.679 26.716 -41.896 1.00 60.91 178 ALA A O 1
ATOM 1470 N N . LEU A 1 179 ? 9.530 25.995 -40.838 1.00 61.50 179 LEU A N 1
ATOM 1471 C CA . LEU A 1 179 ? 8.945 24.771 -40.293 1.00 61.50 179 LEU A CA 1
ATOM 1472 C C . LEU A 1 179 ? 8.342 25.099 -38.927 1.00 61.50 179 LEU A C 1
ATOM 1474 O O . LEU A 1 179 ? 9.070 25.373 -37.979 1.00 61.50 179 LEU A O 1
ATOM 1478 N N . LYS A 1 180 ? 7.008 25.121 -38.840 1.00 55.41 180 LYS A N 1
ATOM 1479 C CA . LYS A 1 180 ? 6.257 25.528 -37.635 1.00 55.41 180 LYS A CA 1
ATOM 1480 C C . LYS A 1 180 ? 5.935 24.382 -36.666 1.00 55.41 180 LYS A C 1
ATOM 1482 O O . LYS A 1 180 ? 5.306 24.624 -35.640 1.00 55.41 180 LYS A O 1
ATOM 1487 N N . TYR A 1 181 ? 6.303 23.150 -37.003 1.00 56.28 181 TYR A N 1
ATOM 1488 C CA . TYR A 1 181 ? 6.001 21.970 -36.200 1.00 56.28 181 TYR A CA 1
ATOM 1489 C C . TYR A 1 181 ? 7.112 20.936 -36.380 1.00 56.28 181 TYR A C 1
ATOM 1491 O O . TYR A 1 181 ? 7.353 20.480 -37.497 1.00 56.28 181 TYR A O 1
ATOM 1499 N N . LEU A 1 182 ? 7.798 20.602 -35.287 1.00 53.62 182 LEU A N 1
ATOM 1500 C CA . LEU A 1 182 ? 8.760 19.507 -35.232 1.00 53.62 182 LEU A CA 1
ATOM 1501 C C . LEU A 1 182 ? 8.263 18.512 -34.179 1.00 53.62 182 LEU A C 1
ATOM 1503 O O . LEU A 1 182 ? 8.333 18.785 -32.983 1.00 53.62 182 LEU A O 1
ATOM 1507 N N . GLU A 1 183 ? 7.751 17.370 -34.624 1.00 54.34 183 GLU A N 1
ATOM 1508 C CA . GLU A 1 183 ? 7.481 16.234 -33.747 1.00 54.34 183 GLU A CA 1
ATOM 1509 C C . GLU A 1 183 ? 8.762 15.400 -33.667 1.00 54.34 183 GLU A C 1
ATOM 1511 O O . GLU A 1 183 ? 9.126 14.687 -34.602 1.00 54.34 183 GLU A O 1
ATOM 1516 N N . MET A 1 184 ? 9.511 15.551 -32.575 1.00 52.19 184 MET A N 1
ATOM 1517 C CA . MET A 1 184 ? 10.676 14.707 -32.323 1.00 52.19 184 MET A CA 1
ATOM 1518 C C . MET A 1 184 ? 10.217 13.404 -31.679 1.00 52.19 184 MET A C 1
ATOM 1520 O O . MET A 1 184 ? 10.030 13.334 -30.466 1.00 52.19 184 MET A O 1
ATOM 1524 N N . GLY A 1 185 ? 10.054 12.364 -32.493 1.00 42.44 185 GLY A N 1
ATOM 1525 C CA . GLY A 1 185 ? 10.004 10.997 -31.988 1.00 42.44 185 GLY A CA 1
ATOM 1526 C C . GLY A 1 185 ? 11.375 10.609 -31.435 1.00 42.44 185 GLY A C 1
ATOM 1527 O O . GLY A 1 185 ? 12.367 10.648 -32.161 1.00 42.44 185 GLY A O 1
ATOM 1528 N N . LEU A 1 186 ? 11.447 10.247 -30.154 1.00 41.31 186 LEU A N 1
ATOM 1529 C CA . LEU A 1 186 ? 12.610 9.547 -29.608 1.00 41.31 186 LEU A CA 1
ATOM 1530 C C . LEU A 1 186 ? 12.529 8.094 -30.109 1.00 41.31 186 LEU A C 1
ATOM 1532 O O . LEU A 1 186 ? 11.628 7.360 -29.707 1.00 41.31 186 LEU A O 1
ATOM 1536 N N . SER A 1 187 ? 13.397 7.721 -31.055 1.00 36.34 187 SER A N 1
ATOM 1537 C CA . SER A 1 187 ? 13.469 6.372 -31.646 1.00 36.34 187 SER A CA 1
ATOM 1538 C C . SER A 1 187 ? 14.116 5.359 -30.708 1.00 36.34 187 SER A C 1
ATOM 1540 O O . SER A 1 187 ? 15.237 5.680 -30.256 1.00 36.34 187 SER A O 1
#

Radius of gyration: 29.6 Å; Cα contacts (8 Å, |Δi|>4): 214; chains: 1; bounding box: 57×70×94 Å